Protein AF-K1QC89-F1 (afdb_monomer)

Structure (mmCIF, N/CA/C/O backbone):
data_AF-K1QC89-F1
#
_entry.id   AF-K1QC89-F1
#
loop_
_atom_site.group_PDB
_atom_site.id
_atom_site.type_symbol
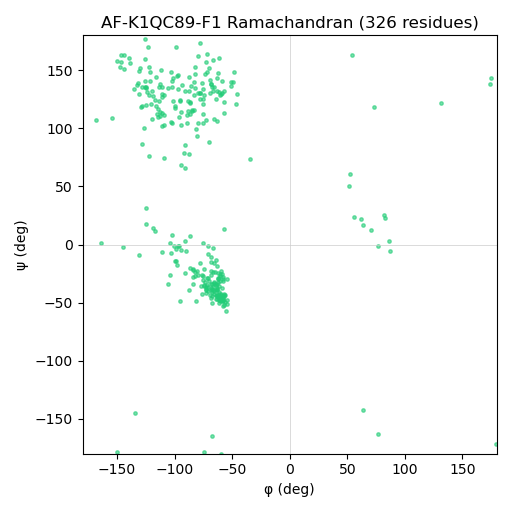_atom_site.label_atom_id
_atom_site.label_alt_id
_atom_site.label_comp_id
_atom_site.label_asym_id
_atom_site.label_entity_id
_atom_site.label_seq_id
_atom_site.pdbx_PDB_ins_code
_atom_site.Cartn_x
_atom_site.Cartn_y
_atom_site.Cartn_z
_atom_site.occupancy
_atom_site.B_iso_or_equiv
_atom_site.auth_seq_id
_atom_site.auth_comp_id
_atom_site.auth_asym_id
_atom_site.auth_atom_id
_atom_site.pdbx_PDB_model_num
ATOM 1 N N . MET A 1 1 ? 11.501 7.952 32.960 1.00 34.53 1 MET A N 1
ATOM 2 C CA . MET A 1 1 ? 10.548 7.377 31.977 1.00 34.53 1 MET A CA 1
ATOM 3 C C . MET A 1 1 ? 11.196 6.444 30.940 1.00 34.53 1 MET A C 1
ATOM 5 O O . MET A 1 1 ? 10.539 5.504 30.520 1.00 34.53 1 MET A O 1
ATOM 9 N N . TYR A 1 2 ? 12.479 6.606 30.585 1.00 24.56 2 TYR A N 1
ATOM 10 C CA . TYR A 1 2 ? 13.181 5.751 29.602 1.00 24.56 2 TYR A CA 1
ATOM 11 C C . TYR A 1 2 ? 13.578 4.343 30.107 1.00 24.56 2 TYR A C 1
ATOM 13 O O . TYR A 1 2 ? 13.666 3.390 29.337 1.00 24.56 2 TYR A O 1
ATOM 21 N N . THR A 1 3 ? 13.795 4.178 31.412 1.00 25.94 3 THR A N 1
ATOM 22 C CA . THR A 1 3 ? 14.314 2.935 32.013 1.00 25.94 3 THR A CA 1
ATOM 23 C C . THR A 1 3 ? 13.251 1.860 32.257 1.00 25.94 3 THR A C 1
ATOM 25 O O . THR A 1 3 ? 13.567 0.675 32.191 1.00 25.94 3 THR A O 1
ATOM 28 N N . LYS A 1 4 ? 11.977 2.233 32.456 1.00 29.09 4 LYS A N 1
ATOM 29 C CA . LYS A 1 4 ? 10.884 1.259 32.654 1.00 29.09 4 LYS A CA 1
ATOM 30 C C . LYS A 1 4 ? 10.451 0.560 31.352 1.00 29.09 4 LYS A C 1
ATOM 32 O O . LYS A 1 4 ? 10.123 -0.622 31.401 1.00 29.09 4 LYS A O 1
ATOM 37 N N . ARG A 1 5 ? 10.553 1.227 30.187 1.00 31.91 5 ARG A N 1
ATOM 38 C CA . ARG A 1 5 ? 10.242 0.634 28.864 1.00 31.91 5 ARG A CA 1
ATOM 39 C C . ARG A 1 5 ? 11.201 -0.502 28.467 1.00 31.91 5 ARG A C 1
ATOM 41 O O . ARG A 1 5 ? 10.758 -1.481 27.879 1.00 31.91 5 ARG A O 1
ATOM 48 N N . LYS A 1 6 ? 12.484 -0.441 28.858 1.00 31.06 6 LYS A N 1
ATOM 49 C CA . LYS A 1 6 ? 13.458 -1.527 28.597 1.00 31.06 6 LYS A CA 1
ATOM 50 C C . LYS A 1 6 ? 13.165 -2.809 29.384 1.00 31.06 6 LYS A C 1
ATOM 52 O O . LYS A 1 6 ? 13.411 -3.898 28.877 1.00 31.06 6 LYS A O 1
ATOM 57 N N . SER A 1 7 ? 12.640 -2.685 30.605 1.00 28.08 7 SER A N 1
ATOM 58 C CA . SER A 1 7 ? 12.362 -3.844 31.465 1.00 28.08 7 SER A CA 1
ATOM 59 C C . SER A 1 7 ? 11.172 -4.663 30.949 1.00 28.08 7 SER A C 1
ATOM 61 O O . SER A 1 7 ? 11.242 -5.887 30.887 1.00 28.08 7 SER A O 1
ATOM 63 N N . PHE A 1 8 ? 10.122 -3.986 30.469 1.00 31.19 8 PHE A N 1
ATOM 64 C CA . PHE A 1 8 ? 8.948 -4.636 29.871 1.00 31.19 8 PHE A CA 1
ATOM 65 C C . PHE A 1 8 ? 9.277 -5.352 28.548 1.00 31.19 8 PHE A C 1
ATOM 67 O O . PHE A 1 8 ? 8.824 -6.472 28.323 1.00 31.19 8 PHE A O 1
ATOM 74 N N . PHE A 1 9 ? 10.137 -4.758 27.713 1.00 30.89 9 PHE A N 1
ATOM 75 C CA . PHE A 1 9 ? 10.581 -5.355 26.446 1.00 30.89 9 PHE A CA 1
ATOM 76 C C . PHE A 1 9 ? 11.411 -6.637 26.648 1.00 30.89 9 PHE A C 1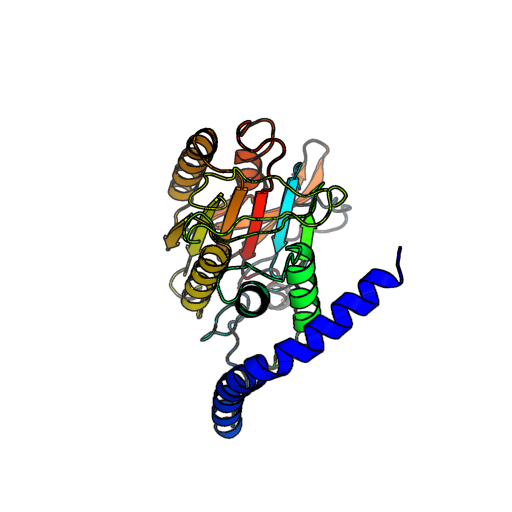
ATOM 78 O O . PHE A 1 9 ? 11.331 -7.571 25.853 1.00 30.89 9 PHE A O 1
ATOM 85 N N . LYS A 1 10 ? 12.182 -6.715 27.744 1.00 29.06 10 LYS A N 1
ATOM 86 C CA . LYS A 1 10 ? 13.020 -7.882 28.068 1.00 29.06 10 LYS A CA 1
ATOM 87 C C . LYS A 1 10 ? 12.198 -9.085 28.550 1.00 29.06 10 LYS A C 1
ATOM 89 O O . LYS A 1 10 ? 12.563 -10.218 28.257 1.00 29.06 10 LYS A O 1
ATOM 94 N N . ILE A 1 11 ? 11.078 -8.835 29.231 1.00 31.48 11 ILE A N 1
ATOM 95 C CA . ILE A 1 11 ? 10.145 -9.875 29.697 1.00 31.48 11 ILE A CA 1
ATOM 96 C C . ILE A 1 11 ? 9.315 -10.431 28.524 1.00 31.48 11 ILE A C 1
ATOM 98 O O . ILE A 1 11 ? 9.087 -11.637 28.460 1.00 31.48 11 ILE A O 1
ATOM 102 N N . LEU A 1 12 ? 8.941 -9.593 27.545 1.00 35.34 12 LEU A N 1
ATOM 103 C CA . LEU A 1 12 ? 8.228 -10.036 26.334 1.00 35.34 12 LEU A CA 1
ATOM 104 C C . LEU A 1 12 ? 9.064 -11.016 25.483 1.00 35.34 12 LEU A C 1
ATOM 106 O O . LEU A 1 12 ? 8.533 -11.990 24.956 1.00 35.34 12 LEU A O 1
ATOM 110 N N . MET A 1 13 ? 10.382 -10.793 25.402 1.00 31.39 13 MET A N 1
ATOM 111 C CA . MET A 1 13 ? 11.320 -11.660 24.672 1.00 31.39 13 MET A CA 1
ATOM 112 C C . MET A 1 13 ? 11.511 -13.044 25.317 1.00 31.39 13 MET A C 1
ATOM 114 O O . MET A 1 13 ? 11.838 -13.996 24.617 1.00 31.39 13 MET A O 1
ATOM 118 N N . GLN A 1 14 ? 11.306 -13.176 26.633 1.00 32.78 14 GLN A N 1
ATOM 119 C CA . GLN A 1 14 ? 11.505 -14.444 27.352 1.00 32.78 14 GLN A CA 1
ATOM 120 C C . GLN A 1 14 ? 10.300 -15.390 27.289 1.00 32.78 14 GLN A C 1
ATOM 122 O O . GLN A 1 14 ? 10.488 -16.590 27.448 1.00 32.78 14 GLN A O 1
ATOM 127 N N . ASN A 1 15 ? 9.091 -14.877 27.033 1.00 32.12 15 ASN A N 1
ATOM 128 C CA . ASN A 1 15 ? 7.875 -15.693 26.911 1.00 32.12 15 ASN A CA 1
ATOM 129 C C . ASN A 1 15 ? 7.495 -16.003 25.451 1.00 32.12 15 ASN A C 1
ATOM 131 O O . ASN A 1 15 ? 6.721 -16.925 25.207 1.00 32.12 15 ASN A O 1
ATOM 135 N N . ALA A 1 16 ? 8.037 -15.261 24.477 1.00 35.91 16 ALA A N 1
ATOM 136 C CA . ALA A 1 16 ? 7.861 -15.540 23.050 1.00 35.91 16 ALA A CA 1
ATOM 137 C C . ALA A 1 16 ? 8.717 -16.723 22.560 1.00 35.91 16 ALA A C 1
ATOM 139 O O . ALA A 1 16 ? 8.315 -17.409 21.626 1.00 35.91 16 ALA A O 1
ATOM 140 N N . SER A 1 17 ? 9.847 -16.996 23.222 1.00 35.03 17 SER A N 1
ATOM 141 C CA . SER A 1 17 ? 10.839 -18.011 22.835 1.00 35.03 17 SER A CA 1
ATOM 142 C C . SER A 1 17 ? 10.289 -19.440 22.730 1.00 35.03 17 SER A C 1
ATOM 144 O O . SER A 1 17 ? 10.787 -20.222 21.928 1.00 35.03 17 SER A O 1
ATOM 146 N N . GLY A 1 18 ? 9.254 -19.783 23.506 1.00 33.38 18 GLY A N 1
ATOM 147 C CA . GLY A 1 18 ? 8.676 -21.133 23.527 1.00 33.38 18 GLY A CA 1
ATOM 148 C C . GLY A 1 18 ? 7.708 -21.448 22.382 1.00 33.38 18 GLY A C 1
ATOM 149 O O . GLY A 1 18 ? 7.526 -22.611 22.063 1.00 33.38 18 GLY A O 1
ATOM 150 N N . VAL A 1 19 ? 7.096 -20.433 21.756 1.00 38.75 19 VAL A N 1
ATOM 151 C CA . VAL A 1 19 ? 6.170 -20.603 20.610 1.00 38.75 19 VAL A CA 1
ATOM 152 C C . VAL A 1 19 ? 6.856 -20.227 19.293 1.00 38.75 19 VAL A C 1
ATOM 154 O O . VAL A 1 19 ? 6.503 -20.742 18.234 1.00 38.75 19 VAL A O 1
ATOM 157 N N . THR A 1 20 ? 7.860 -19.343 19.345 1.00 36.78 20 THR A N 1
ATOM 158 C CA . THR A 1 20 ? 8.708 -19.030 18.190 1.00 36.78 20 THR A CA 1
ATOM 159 C C . THR A 1 20 ? 9.621 -20.188 17.821 1.00 36.78 20 THR A C 1
ATOM 161 O O . THR A 1 20 ? 9.853 -20.348 16.634 1.00 36.78 20 THR A O 1
ATOM 164 N N . GLY A 1 21 ? 10.066 -21.012 18.781 1.00 37.00 21 GLY A N 1
ATOM 165 C CA . GLY A 1 21 ? 10.910 -22.184 18.517 1.00 37.00 21 GLY A CA 1
ATOM 166 C C . GLY A 1 21 ? 10.295 -23.135 17.489 1.00 37.00 21 GLY A C 1
ATOM 167 O O . GLY A 1 21 ? 10.904 -23.388 16.462 1.00 37.00 21 GLY A O 1
ATOM 168 N N . ASP A 1 22 ? 9.036 -23.537 17.674 1.00 37.06 22 ASP A N 1
ATOM 169 C CA . ASP A 1 22 ? 8.390 -24.521 16.791 1.00 37.06 22 ASP A CA 1
ATOM 170 C C . ASP A 1 22 ? 8.065 -23.976 15.379 1.00 37.06 22 ASP A C 1
ATOM 172 O O . ASP A 1 22 ? 8.027 -24.728 14.404 1.00 37.06 22 ASP A O 1
ATOM 176 N N . ILE A 1 23 ? 7.828 -22.662 15.239 1.00 40.75 23 ILE A N 1
ATOM 177 C CA . ILE A 1 23 ? 7.521 -22.008 13.948 1.00 40.75 23 ILE A CA 1
ATOM 178 C C . ILE A 1 23 ? 8.801 -21.587 13.217 1.00 40.75 23 ILE A C 1
ATOM 180 O O . ILE A 1 23 ? 8.871 -21.715 11.991 1.00 40.75 23 ILE A O 1
ATOM 184 N N . GLU A 1 24 ? 9.801 -21.082 13.946 1.00 41.72 24 GLU A N 1
ATOM 185 C CA . GLU A 1 24 ? 11.149 -20.879 13.414 1.00 41.72 24 GLU A CA 1
ATOM 186 C C . GLU A 1 24 ? 11.703 -22.223 12.956 1.00 41.72 24 GLU A C 1
ATOM 188 O O . GLU A 1 24 ? 12.148 -22.298 11.822 1.00 41.72 24 GLU A O 1
ATOM 193 N N . ASP A 1 25 ? 11.542 -23.304 13.720 1.00 41.00 25 ASP A N 1
ATOM 194 C CA . ASP A 1 25 ? 12.015 -24.627 13.320 1.00 41.00 25 ASP A CA 1
ATOM 195 C C . ASP A 1 25 ? 11.272 -25.191 12.100 1.00 41.00 25 ASP A C 1
ATOM 197 O O . ASP A 1 25 ? 11.926 -25.777 11.246 1.00 41.00 25 ASP A O 1
ATOM 201 N N . ASP A 1 26 ? 9.960 -24.983 11.910 1.00 40.94 26 ASP A N 1
ATOM 202 C CA . ASP A 1 26 ? 9.262 -25.495 10.710 1.00 40.94 26 ASP A CA 1
ATOM 203 C C . ASP A 1 26 ? 9.524 -24.649 9.444 1.00 40.94 26 ASP A C 1
ATOM 205 O O . ASP A 1 26 ? 9.658 -25.188 8.339 1.00 40.94 26 ASP A O 1
ATOM 209 N N . ILE A 1 27 ? 9.643 -23.320 9.572 1.00 43.06 27 ILE A N 1
ATOM 210 C CA . ILE A 1 27 ? 10.003 -22.431 8.451 1.00 43.06 27 ILE A CA 1
ATOM 211 C C . ILE A 1 27 ? 11.478 -22.603 8.092 1.00 43.06 27 ILE A C 1
ATOM 213 O O . ILE A 1 27 ? 11.816 -22.668 6.911 1.00 43.06 27 ILE A O 1
ATOM 217 N N . ASP A 1 28 ? 12.348 -22.707 9.089 1.00 46.00 28 ASP A N 1
ATOM 218 C CA . ASP A 1 28 ? 13.788 -22.839 8.921 1.00 46.0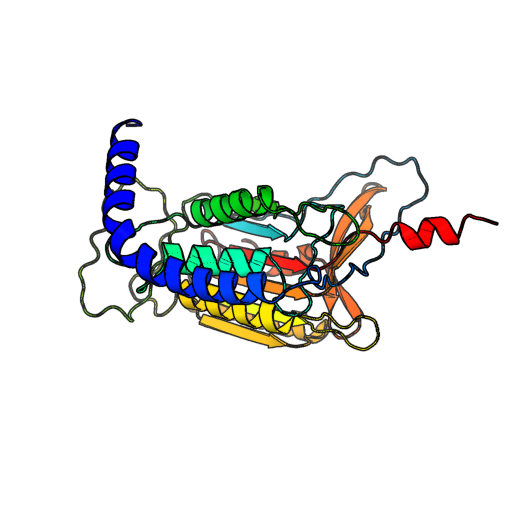0 28 ASP A CA 1
ATOM 219 C C . ASP A 1 28 ? 14.188 -24.280 8.565 1.00 46.00 28 ASP A C 1
ATOM 221 O O . ASP A 1 28 ? 15.140 -24.460 7.817 1.00 46.00 28 ASP A O 1
ATOM 225 N N . ALA A 1 29 ? 13.412 -25.307 8.942 1.00 42.44 29 ALA A N 1
ATOM 226 C CA . ALA A 1 29 ? 13.551 -26.667 8.406 1.00 42.44 29 ALA A CA 1
ATOM 227 C C . ALA A 1 29 ? 13.039 -26.780 6.965 1.00 42.44 29 ALA A C 1
ATOM 229 O O . ALA A 1 29 ? 13.674 -27.455 6.153 1.00 42.44 29 ALA A O 1
ATOM 230 N N . LYS A 1 30 ? 11.941 -26.101 6.595 1.00 47.34 30 LYS A N 1
ATOM 231 C CA . LYS A 1 30 ? 11.536 -25.975 5.180 1.00 47.34 30 LYS A CA 1
ATOM 232 C C . LYS A 1 30 ? 12.586 -25.221 4.370 1.00 47.34 30 LYS A C 1
ATOM 234 O O . LYS A 1 30 ? 12.884 -25.625 3.251 1.00 47.34 30 LYS A O 1
ATOM 239 N N . ARG A 1 31 ? 13.186 -24.175 4.945 1.00 47.22 31 ARG A N 1
ATOM 240 C CA . ARG A 1 31 ? 14.269 -23.396 4.337 1.00 47.22 31 ARG A CA 1
ATOM 241 C C . ARG A 1 31 ? 15.558 -24.214 4.227 1.00 47.22 31 ARG A C 1
ATOM 243 O O . ARG A 1 31 ? 16.117 -24.251 3.142 1.00 47.22 31 ARG A O 1
ATOM 250 N N . ARG A 1 32 ? 15.983 -24.940 5.267 1.00 41.38 32 ARG A N 1
ATOM 251 C CA . ARG A 1 32 ? 17.168 -25.823 5.258 1.00 41.38 32 ARG A CA 1
ATOM 252 C C . ARG A 1 32 ? 17.022 -26.981 4.278 1.00 41.38 32 ARG A C 1
ATOM 254 O O . ARG A 1 32 ? 17.918 -27.172 3.468 1.00 41.38 32 ARG A O 1
ATOM 261 N N . ARG A 1 33 ? 15.864 -27.651 4.232 1.00 40.97 33 ARG A N 1
ATOM 262 C CA . ARG A 1 33 ? 15.586 -28.674 3.204 1.00 40.97 33 ARG A CA 1
ATOM 263 C C . ARG A 1 33 ? 15.580 -28.097 1.780 1.00 40.97 33 ARG A C 1
ATOM 265 O O . ARG A 1 33 ? 15.919 -28.815 0.847 1.00 40.97 33 ARG A O 1
ATOM 272 N N . LEU A 1 34 ? 15.231 -26.816 1.600 1.00 40.47 34 LEU A N 1
ATOM 273 C CA . LEU A 1 34 ? 15.351 -26.120 0.310 1.00 40.47 34 LEU A CA 1
ATOM 274 C C . LEU A 1 34 ? 16.800 -25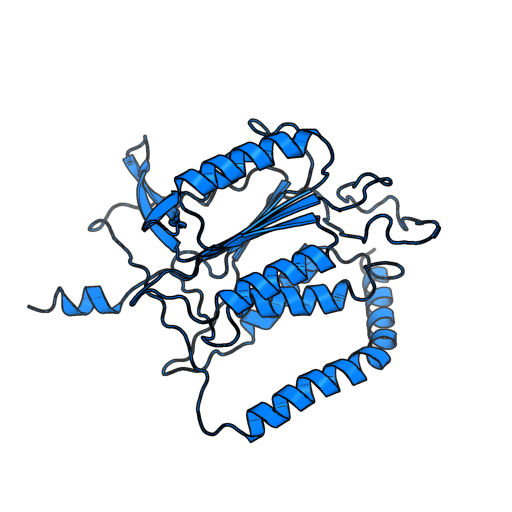.715 -0.021 1.00 40.47 34 LEU A C 1
ATOM 276 O O . LEU A 1 34 ? 17.216 -25.880 -1.166 1.00 40.47 34 LEU A O 1
ATOM 280 N N . TYR A 1 35 ? 17.565 -25.203 0.950 1.00 38.38 35 TYR A N 1
ATOM 281 C CA . TYR A 1 35 ? 18.965 -24.789 0.778 1.00 38.38 35 TYR A CA 1
ATOM 282 C C . TYR A 1 35 ? 19.889 -25.985 0.522 1.00 38.38 35 TYR A C 1
ATOM 284 O O . TYR A 1 35 ? 20.727 -25.921 -0.370 1.00 38.38 35 TYR A O 1
ATOM 292 N N . GLU A 1 36 ? 19.690 -27.101 1.226 1.00 38.22 36 GLU A N 1
ATOM 293 C CA . GLU A 1 36 ? 20.449 -28.345 1.023 1.00 38.22 36 GLU A CA 1
ATOM 294 C C . GLU A 1 36 ? 20.134 -29.016 -0.328 1.00 38.22 36 GLU A C 1
ATOM 296 O O . GLU A 1 36 ? 20.911 -29.841 -0.800 1.00 38.22 36 GLU A O 1
ATOM 301 N N . SER A 1 37 ? 19.039 -28.622 -0.997 1.00 37.16 37 SER A N 1
ATOM 302 C CA . SER A 1 37 ? 18.687 -29.087 -2.349 1.00 37.16 37 SER A CA 1
ATOM 303 C C . SER A 1 37 ? 19.243 -28.223 -3.493 1.00 37.16 37 SER A C 1
ATOM 305 O O . SER A 1 37 ? 19.086 -28.589 -4.657 1.00 37.16 37 SER A O 1
ATOM 307 N N . ARG A 1 38 ? 19.883 -27.077 -3.206 1.00 40.25 38 ARG A N 1
ATOM 308 C CA . ARG A 1 38 ? 20.283 -26.098 -4.230 1.00 40.25 38 ARG A CA 1
ATOM 309 C C . ARG A 1 38 ? 21.791 -26.040 -4.451 1.00 40.25 38 ARG A C 1
ATOM 311 O O . ARG A 1 38 ? 22.520 -25.335 -3.763 1.00 40.25 38 ARG A O 1
ATOM 318 N N . GLY A 1 39 ? 22.213 -26.660 -5.547 1.00 35.72 39 GLY A N 1
ATOM 319 C CA . GLY A 1 39 ? 23.236 -26.091 -6.419 1.00 35.72 39 GLY A CA 1
ATOM 320 C C . GLY A 1 39 ? 22.575 -25.267 -7.529 1.00 35.72 39 GLY A C 1
ATOM 321 O O . GLY A 1 39 ? 22.411 -25.786 -8.621 1.00 35.72 39 GLY A O 1
ATOM 322 N N . SER A 1 40 ? 22.146 -24.030 -7.244 1.00 38.97 40 SER A N 1
ATOM 323 C CA . SER A 1 40 ? 21.929 -22.923 -8.211 1.00 38.97 40 SER A CA 1
ATOM 324 C C . SER A 1 40 ? 21.293 -21.720 -7.489 1.00 38.97 40 SER A C 1
ATOM 326 O O . SER A 1 40 ? 20.392 -21.926 -6.674 1.00 38.97 40 SER A O 1
ATOM 328 N N . GLY A 1 41 ? 21.748 -20.494 -7.780 1.00 50.75 41 GLY A N 1
ATOM 329 C CA . GLY A 1 41 ? 21.343 -19.233 -7.127 1.00 50.75 41 GLY A CA 1
ATOM 330 C C . GLY A 1 41 ? 19.852 -18.858 -7.215 1.00 50.75 41 GLY A C 1
ATOM 331 O O . GLY A 1 41 ? 19.035 -19.594 -7.769 1.00 50.75 41 GLY A O 1
ATOM 332 N N . ASP A 1 42 ? 19.483 -17.716 -6.626 1.00 54.38 42 ASP A N 1
ATOM 333 C CA . ASP A 1 42 ? 18.104 -17.216 -6.641 1.00 54.38 42 ASP A CA 1
ATOM 334 C C . ASP A 1 42 ? 17.681 -16.767 -8.050 1.00 54.38 42 ASP A C 1
ATOM 336 O O . ASP A 1 42 ? 18.382 -16.014 -8.721 1.00 54.38 42 ASP A O 1
ATOM 340 N N . ASP A 1 43 ? 16.513 -17.235 -8.503 1.00 62.03 43 ASP A N 1
ATOM 341 C CA . ASP A 1 43 ? 15.945 -16.877 -9.806 1.00 62.03 43 ASP A CA 1
ATOM 342 C C . ASP A 1 43 ? 15.251 -15.508 -9.704 1.00 62.03 43 ASP A C 1
ATOM 344 O O . ASP A 1 43 ? 14.105 -15.375 -9.248 1.00 62.03 43 ASP A O 1
ATOM 348 N N . ILE A 1 44 ? 16.022 -14.474 -10.032 1.00 63.50 44 ILE A N 1
ATOM 349 C CA . ILE A 1 44 ? 15.651 -13.062 -9.940 1.00 63.50 44 ILE A CA 1
ATOM 350 C C . ILE A 1 44 ? 14.911 -12.614 -11.209 1.00 63.50 44 ILE A C 1
ATOM 352 O O . ILE A 1 44 ? 15.338 -12.917 -12.323 1.00 63.50 44 ILE A O 1
ATOM 356 N N . ASP A 1 45 ? 13.827 -11.854 -11.034 1.00 56.34 45 ASP A N 1
ATOM 357 C CA . ASP A 1 45 ? 13.110 -11.161 -12.112 1.00 56.34 45 ASP A CA 1
ATOM 358 C C . ASP A 1 45 ? 13.817 -9.820 -12.407 1.00 56.34 45 ASP A C 1
ATOM 360 O O . ASP A 1 45 ? 13.903 -8.981 -11.499 1.00 56.34 45 ASP A O 1
ATOM 364 N N . PRO A 1 46 ? 14.399 -9.611 -13.606 1.00 55.97 46 PRO A N 1
ATOM 365 C CA . PRO A 1 46 ? 15.136 -8.389 -13.906 1.00 55.97 46 PRO A CA 1
ATOM 366 C C . PRO A 1 46 ? 14.191 -7.173 -14.003 1.00 55.97 46 PRO A C 1
ATOM 368 O O . PRO A 1 46 ? 13.102 -7.281 -14.565 1.00 55.97 46 PRO A O 1
ATOM 371 N N . PRO A 1 47 ? 14.595 -5.990 -13.505 1.00 55.94 47 PRO A N 1
ATOM 372 C CA . PRO A 1 47 ? 13.786 -4.778 -13.630 1.00 55.94 47 PRO A CA 1
ATOM 373 C C . PRO A 1 47 ? 13.697 -4.324 -15.098 1.00 55.94 47 PRO A C 1
ATOM 375 O O . PRO A 1 47 ? 14.719 -4.273 -15.780 1.00 55.94 47 PRO A O 1
ATOM 378 N N . ARG A 1 48 ? 12.496 -3.952 -15.574 1.00 55.06 48 ARG A N 1
ATOM 379 C CA . ARG A 1 48 ? 12.249 -3.577 -16.988 1.00 55.06 48 ARG A CA 1
ATOM 380 C C . ARG A 1 48 ? 11.930 -2.094 -17.249 1.00 55.06 48 ARG A C 1
ATOM 382 O O . ARG A 1 48 ? 11.870 -1.680 -18.399 1.00 55.06 48 ARG A O 1
ATOM 389 N N . GLY A 1 49 ? 11.769 -1.260 -16.219 1.00 48.25 49 GLY A N 1
ATOM 390 C CA . GLY A 1 49 ? 11.374 0.148 -16.404 1.00 48.25 49 GLY A CA 1
ATOM 391 C C 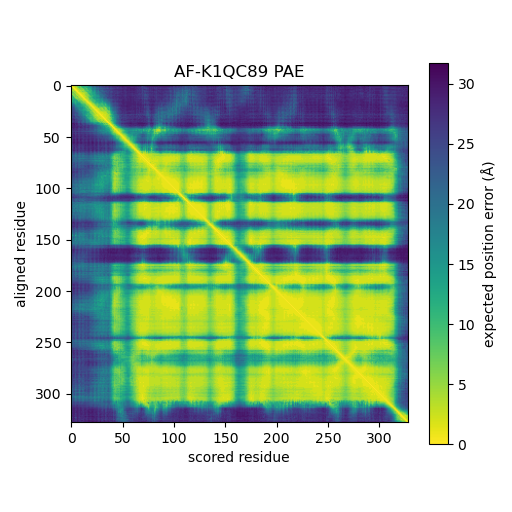. GLY A 1 49 ? 12.449 1.080 -16.989 1.00 48.25 49 GLY A C 1
ATOM 392 O O . GLY A 1 49 ? 13.644 0.953 -16.712 1.00 48.25 49 GLY A O 1
ATOM 393 N N . GLN A 1 50 ? 12.002 2.088 -17.745 1.00 41.72 50 GLN A N 1
ATOM 394 C CA . GLN A 1 50 ? 12.836 3.042 -18.492 1.00 41.72 50 GLN A CA 1
ATOM 395 C C . GLN A 1 50 ? 13.035 4.380 -17.744 1.00 41.72 50 GLN A C 1
ATOM 397 O O . GLN A 1 50 ? 12.120 4.873 -17.083 1.00 41.72 50 GLN A O 1
ATOM 402 N N . ARG A 1 51 ? 14.218 5.013 -17.871 1.00 44.62 51 ARG A N 1
ATOM 403 C CA . ARG A 1 51 ? 14.489 6.380 -17.373 1.00 44.62 51 ARG A CA 1
ATOM 404 C C . ARG A 1 51 ? 14.718 7.335 -18.543 1.00 44.62 51 ARG A C 1
ATOM 406 O O . ARG A 1 51 ? 15.721 7.222 -19.238 1.00 44.62 51 ARG A O 1
ATOM 413 N N . ILE A 1 52 ? 13.819 8.301 -18.730 1.00 48.66 52 ILE A N 1
ATOM 414 C CA . ILE A 1 52 ? 13.989 9.376 -19.717 1.00 48.66 52 ILE A CA 1
ATOM 415 C C . ILE A 1 52 ? 14.600 10.580 -18.996 1.00 48.66 52 ILE A C 1
ATOM 417 O O . ILE A 1 52 ? 13.917 11.283 -18.248 1.00 48.66 52 ILE A O 1
ATOM 421 N N . TYR A 1 53 ? 15.902 10.807 -19.180 1.00 46.53 53 TYR A N 1
ATOM 422 C CA . TYR A 1 53 ? 16.545 12.031 -18.708 1.00 46.53 53 TYR A CA 1
ATOM 423 C C . TYR A 1 53 ? 16.316 13.157 -19.718 1.00 46.53 53 TYR A C 1
ATOM 425 O O . TYR A 1 53 ? 16.552 12.951 -20.910 1.00 46.53 53 TYR A O 1
ATOM 433 N N . PRO A 1 54 ? 15.941 14.370 -19.282 1.00 45.59 54 PRO A N 1
ATOM 434 C CA . PRO A 1 54 ? 16.193 15.537 -20.109 1.00 45.59 54 PRO A CA 1
ATOM 435 C C . PRO A 1 54 ? 17.718 15.712 -20.275 1.00 45.59 54 PRO A C 1
ATOM 437 O O . PRO A 1 54 ? 18.463 15.461 -19.321 1.00 45.59 54 PRO A O 1
ATOM 440 N N . PRO A 1 55 ? 18.207 16.150 -21.448 1.00 50.59 55 PRO A N 1
ATOM 441 C CA . PRO A 1 55 ? 19.615 16.491 -21.613 1.00 50.59 55 PRO A CA 1
ATOM 442 C C . PRO A 1 55 ? 20.000 17.598 -20.613 1.00 50.59 55 PRO A C 1
ATOM 444 O O . PRO A 1 55 ? 19.282 18.587 -20.461 1.00 50.59 55 PRO A O 1
ATOM 447 N N . ALA A 1 56 ? 21.096 17.399 -19.877 1.00 57.91 56 ALA A N 1
ATOM 448 C CA . ALA A 1 56 ? 21.589 18.303 -18.827 1.00 57.91 56 ALA A CA 1
ATOM 449 C C . ALA A 1 56 ? 21.956 19.712 -19.370 1.00 57.91 56 ALA A C 1
ATOM 451 O O . ALA A 1 56 ? 22.216 19.823 -20.570 1.00 57.91 56 ALA A O 1
ATOM 452 N N . PRO A 1 57 ? 22.045 20.783 -18.535 1.00 57.19 57 PRO A N 1
ATOM 453 C CA . PRO A 1 57 ? 22.134 20.805 -17.072 1.00 57.19 57 PRO A CA 1
ATOM 454 C C . PRO A 1 57 ? 21.083 21.743 -16.441 1.00 57.19 57 PRO A C 1
ATOM 456 O O . PRO A 1 57 ? 21.353 22.911 -16.175 1.00 57.19 57 PRO A O 1
ATOM 459 N N . ALA A 1 58 ? 19.871 21.252 -16.184 1.00 54.06 58 ALA A N 1
ATOM 460 C CA . ALA A 1 58 ? 18.923 21.965 -15.327 1.00 54.06 58 ALA A CA 1
ATOM 461 C C . ALA A 1 58 ? 18.906 21.303 -13.939 1.00 54.06 58 ALA A C 1
ATOM 463 O O . ALA A 1 58 ? 18.864 20.070 -13.877 1.00 54.06 58 ALA A O 1
ATOM 464 N N . PRO A 1 59 ? 18.925 22.070 -12.832 1.00 56.91 59 PRO A N 1
ATOM 465 C CA . PRO A 1 59 ? 18.667 21.511 -11.513 1.00 56.91 59 PRO A CA 1
ATOM 466 C C . PRO A 1 59 ? 17.289 20.840 -11.530 1.00 56.91 59 PRO A C 1
ATOM 468 O O . PRO A 1 59 ? 16.286 21.471 -11.871 1.00 56.91 59 PRO A O 1
ATOM 471 N N . VAL A 1 60 ? 17.245 19.549 -11.211 1.00 54.41 60 VAL A N 1
ATOM 472 C CA . VAL A 1 60 ? 15.987 18.820 -11.040 1.00 54.41 60 VAL A CA 1
ATOM 473 C C . VAL A 1 60 ? 15.524 19.051 -9.608 1.00 54.41 60 VAL A C 1
ATOM 475 O O . VAL A 1 60 ? 16.200 18.665 -8.657 1.00 54.41 60 VAL A O 1
ATOM 478 N N . GLU A 1 61 ? 14.384 19.713 -9.460 1.00 55.88 61 GLU A N 1
ATOM 479 C CA . GLU A 1 61 ? 13.707 19.910 -8.189 1.00 55.88 61 GLU A CA 1
ATOM 480 C C . GLU A 1 61 ? 12.804 18.696 -7.929 1.00 55.88 61 GLU A C 1
ATOM 482 O O . GLU A 1 61 ? 11.837 18.425 -8.640 1.00 55.88 61 GLU A O 1
ATOM 487 N N . PHE A 1 62 ? 13.143 17.892 -6.927 1.00 54.06 62 PHE A N 1
ATOM 488 C CA . PHE A 1 62 ? 12.410 16.662 -6.644 1.00 54.06 62 PHE A CA 1
ATOM 489 C C . PHE A 1 62 ? 11.047 16.989 -6.020 1.00 54.06 62 PHE A C 1
ATOM 491 O O . PHE A 1 62 ? 10.969 17.359 -4.848 1.00 54.06 62 PHE A O 1
ATOM 498 N N . THR A 1 63 ? 9.947 16.816 -6.764 1.00 50.56 63 THR A N 1
ATOM 499 C CA . THR 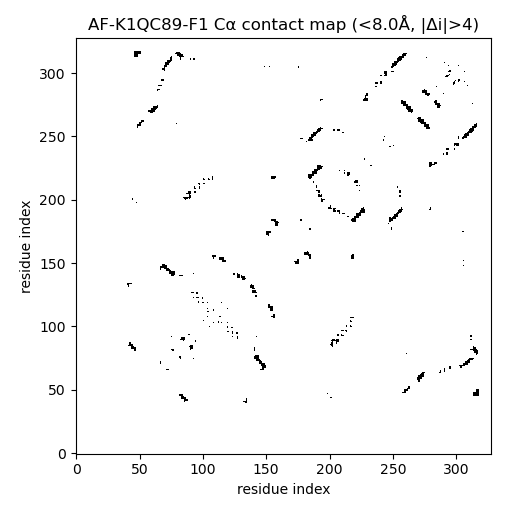A 1 63 ? 8.621 16.791 -6.128 1.00 50.56 63 THR A CA 1
ATOM 500 C C . THR A 1 63 ? 8.386 15.403 -5.566 1.00 50.56 63 THR A C 1
ATOM 502 O O . THR A 1 63 ? 8.002 14.472 -6.271 1.00 50.56 63 THR A O 1
ATOM 505 N N . LEU A 1 64 ? 8.616 15.284 -4.262 1.00 56.34 64 LEU A N 1
ATOM 506 C CA . LEU A 1 64 ? 8.226 14.120 -3.483 1.00 56.34 64 LEU A CA 1
ATOM 507 C C . LEU A 1 64 ? 6.745 13.811 -3.729 1.00 56.34 64 LEU A C 1
ATOM 509 O O . LEU A 1 64 ? 5.908 14.718 -3.771 1.00 56.34 64 LEU A O 1
ATOM 513 N N . VAL A 1 65 ? 6.419 12.522 -3.845 1.00 64.25 65 VAL A N 1
ATOM 514 C CA . VAL A 1 65 ? 5.033 12.051 -3.797 1.00 64.25 65 VAL A CA 1
ATOM 515 C C . VAL A 1 65 ? 4.345 12.731 -2.602 1.00 64.25 65 VAL A C 1
ATOM 517 O O . VAL A 1 65 ? 4.843 12.617 -1.476 1.00 64.25 65 VAL A O 1
ATOM 520 N N . PRO A 1 66 ? 3.259 13.502 -2.816 1.00 69.50 66 PRO A N 1
ATOM 521 C CA . PRO A 1 66 ? 2.739 14.383 -1.784 1.00 69.50 66 PRO A CA 1
ATOM 522 C C . PRO A 1 66 ? 2.211 13.559 -0.614 1.00 69.50 66 PRO A C 1
ATOM 524 O O . PRO A 1 66 ? 1.158 12.933 -0.691 1.00 69.50 66 PRO A O 1
ATOM 527 N N . CYS A 1 67 ? 2.931 13.588 0.504 1.00 79.50 67 CYS A N 1
ATOM 528 C CA . CYS A 1 67 ? 2.439 13.010 1.742 1.00 79.50 67 CYS A CA 1
ATOM 529 C C . CYS A 1 67 ? 1.466 14.009 2.382 1.00 79.50 67 CYS A C 1
ATOM 531 O O . CYS A 1 67 ? 1.891 15.035 2.926 1.00 79.50 67 CYS A O 1
ATOM 533 N N . HIS A 1 68 ? 0.158 13.749 2.295 1.00 88.50 68 HIS A N 1
ATOM 534 C CA . HIS A 1 68 ? -0.861 14.557 2.980 1.00 88.50 68 HIS A CA 1
ATOM 535 C C . HIS A 1 68 ? -0.932 14.207 4.477 1.00 88.50 68 HIS A C 1
ATOM 537 O O . HIS A 1 68 ? -0.258 13.293 4.949 1.00 88.50 68 HIS A O 1
ATOM 543 N N . ASN A 1 69 ? -1.723 14.954 5.248 1.00 90.50 69 ASN A N 1
ATOM 544 C CA . ASN A 1 69 ? -1.876 14.729 6.690 1.00 90.50 69 ASN A CA 1
ATOM 545 C C . ASN A 1 69 ? -2.386 13.318 7.004 1.00 90.50 69 ASN A C 1
ATOM 547 O O . ASN A 1 69 ? -3.280 12.806 6.327 1.00 90.50 69 ASN A O 1
ATOM 551 N N . ASP A 1 70 ? -1.851 12.716 8.070 1.00 92.88 70 ASP A N 1
ATOM 552 C CA . ASP A 1 70 ? -2.181 11.357 8.513 1.00 92.88 70 ASP A CA 1
ATOM 553 C C . ASP A 1 70 ? -1.98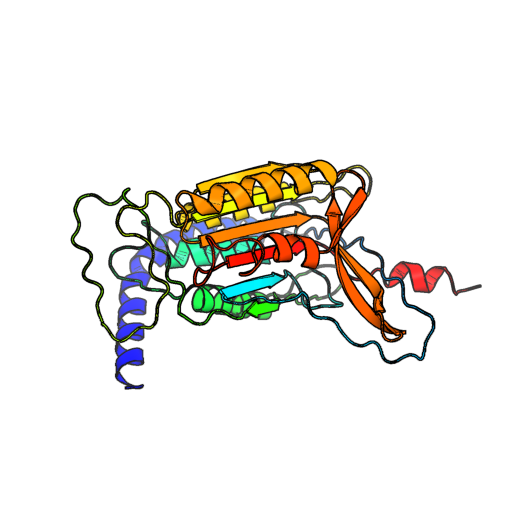2 10.283 7.431 1.00 92.88 70 ASP A C 1
ATOM 555 O O . ASP A 1 70 ? -2.624 9.233 7.479 1.00 92.88 70 ASP A O 1
ATOM 559 N N . MET A 1 71 ? -1.125 10.544 6.440 1.00 92.88 71 MET A N 1
ATOM 560 C CA . MET A 1 71 ? -0.711 9.544 5.461 1.00 92.88 71 MET A CA 1
ATOM 561 C C . MET A 1 71 ? 0.622 8.915 5.847 1.00 92.88 71 MET A C 1
ATOM 563 O O . MET A 1 71 ? 1.503 9.586 6.383 1.00 92.88 71 MET A O 1
ATOM 567 N N . LEU A 1 72 ? 0.764 7.636 5.530 1.00 92.50 72 LEU A N 1
ATOM 568 C CA . LEU A 1 72 ? 2.020 6.904 5.479 1.00 92.50 72 LEU A CA 1
ATOM 569 C C . LEU A 1 72 ? 2.138 6.295 4.092 1.00 92.50 72 LEU A C 1
ATOM 571 O O . LEU A 1 72 ? 1.170 5.737 3.587 1.00 92.50 72 LEU A O 1
ATOM 575 N N . ILE A 1 73 ? 3.314 6.402 3.496 1.00 88.62 73 ILE A N 1
ATOM 576 C CA . ILE A 1 73 ? 3.645 5.868 2.185 1.00 88.62 73 ILE A CA 1
ATOM 577 C C . ILE A 1 73 ? 4.863 4.966 2.343 1.00 88.62 73 ILE A C 1
ATOM 579 O O . ILE A 1 73 ? 5.846 5.370 2.963 1.00 88.62 73 ILE A O 1
ATOM 583 N N . MET A 1 74 ? 4.795 3.763 1.784 1.00 87.75 74 MET A N 1
ATOM 584 C CA . MET A 1 74 ? 5.902 2.817 1.718 1.00 87.75 74 MET A CA 1
ATOM 585 C C . MET A 1 74 ? 6.137 2.405 0.265 1.00 87.75 74 MET A C 1
ATOM 587 O O . MET A 1 74 ? 5.237 1.861 -0.375 1.00 87.75 74 MET A O 1
ATOM 591 N N . PHE A 1 75 ? 7.341 2.666 -0.238 1.00 85.12 75 PHE A N 1
ATOM 592 C CA . PHE A 1 75 ? 7.826 2.192 -1.533 1.00 85.12 75 PHE A CA 1
ATOM 593 C C . PHE A 1 75 ? 8.790 1.023 -1.341 1.00 85.12 75 PHE A C 1
ATOM 595 O O . PHE A 1 75 ? 9.533 0.989 -0.358 1.00 85.12 75 PHE A O 1
ATOM 602 N N . ALA A 1 76 ? 8.816 0.094 -2.296 1.00 79.31 76 ALA A N 1
ATOM 603 C CA . ALA A 1 76 ? 9.716 -1.061 -2.263 1.00 79.31 76 ALA A CA 1
ATOM 604 C C . ALA A 1 76 ? 11.209 -0.706 -2.391 1.00 79.31 76 ALA A C 1
ATOM 606 O O . ALA A 1 76 ? 12.051 -1.458 -1.903 1.00 79.31 76 ALA A O 1
ATOM 607 N N . SER A 1 77 ? 11.530 0.448 -2.974 1.00 76.88 77 SER A N 1
ATOM 608 C CA . SER A 1 77 ? 12.885 0.991 -3.081 1.00 76.88 77 SER A CA 1
ATOM 609 C C . SER A 1 77 ? 12.877 2.521 -2.942 1.00 76.88 77 SER A C 1
ATOM 611 O O . SER A 1 77 ? 11.821 3.152 -3.065 1.00 76.88 77 SER A O 1
ATOM 613 N N . PRO A 1 78 ? 14.031 3.156 -2.664 1.00 72.69 78 PRO A N 1
ATOM 614 C CA . PRO A 1 78 ? 14.163 4.603 -2.759 1.00 72.69 78 PRO A CA 1
ATOM 615 C C . PRO A 1 78 ? 14.040 5.078 -4.209 1.00 72.69 78 PRO A C 1
ATOM 617 O O . PRO A 1 78 ? 14.311 4.332 -5.150 1.00 72.69 78 PRO A O 1
ATOM 620 N N . GLN A 1 79 ? 13.715 6.359 -4.375 1.00 68.88 79 GLN A N 1
ATOM 621 C CA . GLN A 1 79 ? 13.717 7.030 -5.674 1.00 68.88 79 GLN A CA 1
ATOM 622 C C . GLN A 1 79 ? 15.045 6.802 -6.416 1.00 68.88 79 GLN A C 1
ATOM 624 O O . GLN A 1 79 ? 16.129 6.856 -5.820 1.00 68.88 79 GLN A O 1
ATOM 629 N N . GLY A 1 80 ? 14.958 6.507 -7.713 1.00 67.12 80 GLY A N 1
ATOM 630 C CA . GLY A 1 80 ? 16.116 6.183 -8.550 1.00 67.12 80 GLY A CA 1
ATOM 631 C C . GLY A 1 80 ? 16.790 4.830 -8.274 1.00 67.12 80 GLY A C 1
ATOM 632 O O . GLY A 1 80 ? 17.897 4.625 -8.764 1.00 67.12 80 GLY A O 1
ATOM 633 N N . HIS A 1 81 ? 16.171 3.927 -7.504 1.00 71.12 81 HIS A N 1
ATOM 634 C CA . HIS A 1 81 ? 16.671 2.569 -7.250 1.00 71.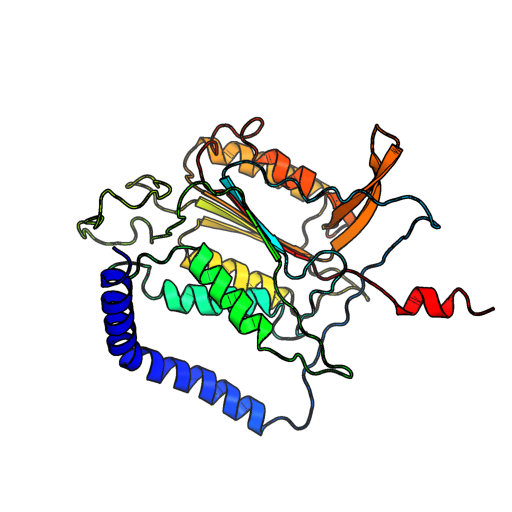12 81 HIS A CA 1
ATOM 635 C C . HIS A 1 81 ? 15.622 1.500 -7.581 1.00 71.12 81 HIS A C 1
ATOM 637 O O . HIS A 1 81 ? 14.416 1.750 -7.571 1.00 71.12 81 HIS A O 1
ATOM 643 N N . TYR A 1 82 ? 16.089 0.271 -7.792 1.00 69.75 82 TYR A N 1
ATOM 644 C CA . TYR A 1 82 ? 15.253 -0.881 -8.120 1.00 69.75 82 TYR A CA 1
ATOM 645 C C . TYR A 1 82 ? 14.626 -1.550 -6.911 1.00 69.75 82 TYR A C 1
ATOM 647 O O . TYR A 1 82 ? 15.306 -1.824 -5.922 1.00 69.75 82 TYR A O 1
ATOM 655 N N . ALA A 1 83 ? 13.367 -1.946 -7.067 1.00 71.81 83 ALA A N 1
ATOM 656 C CA . ALA A 1 83 ? 12.832 -3.092 -6.358 1.00 71.81 83 ALA A CA 1
ATOM 657 C C . ALA A 1 83 ? 13.110 -4.345 -7.200 1.00 71.81 83 ALA A C 1
ATOM 659 O O . ALA A 1 83 ? 12.752 -4.400 -8.375 1.00 71.81 83 ALA A O 1
ATOM 660 N N . ILE A 1 84 ? 13.800 -5.321 -6.612 1.00 71.88 84 ILE A N 1
ATOM 661 C CA . ILE A 1 84 ? 14.046 -6.635 -7.216 1.00 71.88 84 ILE A CA 1
ATOM 662 C C . ILE A 1 84 ? 13.070 -7.626 -6.596 1.00 71.88 84 ILE A C 1
ATOM 664 O O . ILE A 1 84 ? 12.782 -7.590 -5.393 1.00 71.88 84 ILE A O 1
ATOM 668 N N . ARG A 1 85 ? 12.597 -8.542 -7.434 1.00 77.06 85 ARG A N 1
ATOM 669 C CA . ARG A 1 85 ? 11.649 -9.584 -7.076 1.00 77.06 85 ARG A CA 1
ATOM 670 C C . ARG A 1 85 ? 12.227 -10.970 -7.339 1.00 77.06 85 ARG A C 1
ATOM 672 O O . ARG A 1 85 ? 12.988 -11.188 -8.277 1.00 77.06 85 ARG A O 1
ATOM 679 N N . ASN A 1 86 ? 11.803 -11.928 -6.520 1.00 82.06 86 ASN A N 1
ATOM 680 C CA . ASN A 1 86 ? 11.975 -13.344 -6.804 1.00 82.06 86 ASN A CA 1
ATOM 681 C C . ASN A 1 86 ? 10.853 -13.845 -7.731 1.00 82.06 86 ASN A C 1
ATOM 683 O O . ASN A 1 86 ? 9.675 -13.688 -7.401 1.00 82.06 86 ASN A O 1
ATOM 687 N N . LYS A 1 87 ? 11.196 -14.518 -8.833 1.00 81.25 87 LYS A N 1
ATOM 688 C CA . LYS A 1 87 ? 10.220 -15.000 -9.833 1.00 81.25 87 LYS A CA 1
ATOM 689 C C . LYS A 1 87 ? 9.181 -15.979 -9.286 1.00 81.25 87 LYS A C 1
ATOM 691 O O . LYS A 1 87 ? 8.072 -16.087 -9.801 1.00 81.25 87 LYS A O 1
ATOM 696 N N . THR A 1 88 ? 9.515 -16.696 -8.215 1.00 80.31 88 THR A N 1
ATOM 697 C CA . THR A 1 88 ? 8.604 -17.649 -7.564 1.00 80.31 88 THR A CA 1
ATOM 698 C C . THR A 1 88 ? 7.863 -17.004 -6.392 1.00 80.31 88 THR A C 1
ATOM 700 O O . THR A 1 88 ? 6.640 -17.110 -6.258 1.00 80.31 88 THR A O 1
ATOM 703 N N . TYR A 1 89 ? 8.602 -16.322 -5.519 1.00 81.50 89 TYR A N 1
ATOM 704 C CA . TYR A 1 89 ? 8.103 -15.876 -4.217 1.00 81.50 89 TYR A CA 1
ATOM 705 C C . TYR A 1 89 ? 7.686 -14.406 -4.172 1.00 81.50 89 TYR A C 1
ATOM 707 O O . TYR A 1 89 ? 7.168 -13.970 -3.150 1.00 81.50 89 TYR A O 1
ATOM 715 N N . GLY A 1 90 ? 7.830 -13.653 -5.259 1.00 83.94 90 GLY A N 1
ATOM 716 C CA . GLY A 1 90 ? 7.420 -12.255 -5.305 1.00 83.94 90 GLY A CA 1
ATOM 717 C C . GLY A 1 90 ? 8.389 -11.313 -4.582 1.00 83.94 90 GLY A C 1
ATOM 718 O O . GLY A 1 90 ? 9.553 -11.636 -4.332 1.00 83.94 90 GLY A O 1
ATOM 719 N N . SER A 1 91 ? 7.905 -10.115 -4.281 1.00 85.50 91 SER A N 1
ATOM 720 C CA . SER A 1 91 ? 8.630 -9.021 -3.639 1.00 85.50 91 SER A CA 1
ATOM 721 C C . SER A 1 91 ? 9.128 -9.412 -2.248 1.00 85.50 91 SER A C 1
ATOM 723 O O . SER A 1 91 ? 8.361 -9.864 -1.392 1.00 85.50 91 SER A O 1
ATOM 725 N N . TYR A 1 92 ? 10.419 -9.196 -1.993 1.00 84.56 92 TYR A N 1
ATOM 726 C CA . TYR A 1 92 ? 11.019 -9.432 -0.677 1.00 84.56 92 TYR A CA 1
ATOM 727 C C . TYR A 1 92 ? 10.419 -8.517 0.400 1.00 84.56 92 TYR A C 1
ATOM 729 O O . TYR A 1 92 ? 10.215 -8.955 1.533 1.00 84.56 92 TYR A O 1
ATOM 737 N N . MET A 1 93 ? 10.053 -7.280 0.041 1.00 88.25 93 MET A N 1
ATOM 738 C CA . MET A 1 93 ? 9.373 -6.353 0.950 1.00 88.25 93 MET A CA 1
ATOM 739 C C . MET A 1 93 ? 8.031 -6.923 1.416 1.00 88.25 93 MET A C 1
ATOM 741 O O . MET A 1 93 ? 7.764 -6.955 2.615 1.00 88.25 93 MET A O 1
ATOM 745 N N . LEU A 1 94 ? 7.201 -7.412 0.488 1.00 89.75 94 LEU A N 1
ATOM 746 C CA . LEU A 1 94 ? 5.871 -7.944 0.807 1.00 89.75 94 LEU A CA 1
ATOM 747 C C . LEU A 1 94 ? 5.947 -9.237 1.623 1.00 89.75 94 LEU A C 1
ATOM 749 O O . LEU A 1 94 ? 5.165 -9.432 2.558 1.00 89.75 94 LEU A O 1
ATOM 753 N N . GLN A 1 95 ? 6.922 -10.094 1.312 1.00 89.62 95 GLN A N 1
ATOM 754 C CA . GLN A 1 95 ? 7.221 -11.293 2.094 1.00 89.62 95 GLN A CA 1
ATOM 755 C C . GLN A 1 95 ? 7.565 -10.944 3.547 1.00 89.62 95 GLN A C 1
ATOM 757 O O . GLN A 1 95 ? 7.024 -11.543 4.481 1.00 89.62 95 GLN A O 1
ATOM 762 N N . LEU A 1 96 ? 8.445 -9.959 3.751 1.00 90.62 96 LEU A N 1
ATOM 763 C CA . LEU A 1 96 ? 8.880 -9.559 5.086 1.00 90.62 96 LEU A CA 1
ATOM 764 C C . LEU A 1 96 ? 7.812 -8.798 5.848 1.00 90.62 96 LEU A C 1
ATOM 766 O O . LEU A 1 96 ? 7.626 -9.055 7.036 1.00 90.62 96 LEU A O 1
ATOM 770 N N . LEU A 1 97 ? 7.068 -7.924 5.175 1.00 91.69 97 LEU A N 1
ATOM 771 C CA . LEU A 1 97 ? 5.936 -7.247 5.781 1.00 91.69 97 LEU A CA 1
ATOM 772 C C . LEU A 1 97 ? 4.920 -8.264 6.300 1.00 91.69 97 LEU A C 1
ATOM 774 O O . LEU A 1 97 ? 4.522 -8.186 7.461 1.00 91.69 97 LEU A O 1
ATOM 778 N N . TYR A 1 98 ? 4.565 -9.264 5.487 1.00 92.56 98 TYR A N 1
ATOM 779 C CA . TYR A 1 98 ? 3.704 -10.356 5.930 1.00 92.56 98 TYR A CA 1
ATOM 780 C C . TYR A 1 98 ? 4.302 -11.095 7.133 1.00 92.56 98 TYR A C 1
ATOM 782 O O . TYR A 1 98 ? 3.621 -11.267 8.141 1.00 92.56 98 TYR A O 1
ATOM 790 N N . LYS A 1 99 ? 5.582 -11.482 7.071 1.00 92.25 99 LYS A N 1
ATOM 791 C CA . LYS A 1 99 ? 6.276 -12.185 8.162 1.00 92.25 99 LYS A CA 1
ATOM 792 C C . LYS A 1 99 ? 6.224 -11.411 9.483 1.00 92.25 99 LYS A C 1
ATOM 794 O O . LYS A 1 99 ? 5.883 -11.990 10.513 1.00 92.25 99 LYS A O 1
ATOM 799 N N . PHE A 1 100 ? 6.559 -10.121 9.478 1.00 91.31 100 PHE A N 1
ATOM 800 C CA . PHE A 1 100 ? 6.555 -9.310 10.696 1.00 91.31 100 PHE A CA 1
ATOM 801 C C . PHE A 1 100 ? 5.139 -9.002 11.177 1.00 91.31 100 PHE A C 1
ATOM 803 O O . PHE A 1 100 ? 4.896 -9.013 12.382 1.00 91.31 100 PHE A O 1
ATOM 810 N N . VAL A 1 101 ? 4.178 -8.811 10.273 1.00 89.75 101 VAL A N 1
ATOM 811 C CA . VAL A 1 101 ? 2.768 -8.686 10.657 1.00 89.75 101 VAL A CA 1
ATOM 812 C C . VAL A 1 101 ? 2.255 -9.976 11.301 1.00 89.75 101 VAL A C 1
ATOM 814 O O . VAL A 1 101 ? 1.615 -9.904 12.344 1.00 89.75 101 VAL A O 1
ATOM 817 N N . GLU A 1 102 ? 2.575 -11.157 10.770 1.00 87.81 102 GLU A N 1
ATOM 818 C CA . GLU A 1 102 ? 2.242 -12.423 11.438 1.00 87.81 102 GLU A CA 1
ATOM 819 C C . GLU A 1 102 ? 2.922 -12.524 12.806 1.00 87.81 102 GLU A C 1
ATOM 821 O O . GLU A 1 102 ? 2.257 -12.868 13.776 1.00 87.81 102 GLU A O 1
ATOM 826 N N . LYS A 1 103 ? 4.207 -12.164 12.918 1.00 86.88 103 LYS A N 1
ATOM 827 C CA . LYS A 1 103 ? 4.947 -12.182 14.191 1.00 86.88 103 LYS A CA 1
ATOM 828 C C . LYS A 1 103 ? 4.299 -11.289 15.254 1.00 86.88 103 LYS A C 1
ATOM 830 O O . LYS A 1 103 ? 4.144 -11.709 16.396 1.00 86.88 103 LYS A O 1
ATOM 835 N N . TYR A 1 104 ? 3.936 -10.060 14.892 1.00 84.62 104 TYR A N 1
ATOM 836 C CA . TYR A 1 104 ? 3.421 -9.067 15.838 1.00 84.62 104 TYR A CA 1
ATOM 837 C C . TYR A 1 104 ? 1.919 -9.206 16.117 1.00 84.62 104 TYR A C 1
ATOM 839 O O . TYR A 1 104 ? 1.475 -8.876 17.216 1.00 84.62 104 TYR A O 1
ATOM 847 N N . TYR A 1 105 ? 1.148 -9.728 15.158 1.00 80.06 105 TYR A N 1
ATOM 848 C CA . TYR A 1 105 ? -0.317 -9.793 15.213 1.00 80.06 105 TYR A CA 1
ATOM 849 C C . TYR A 1 105 ? -0.878 -11.227 15.170 1.00 80.06 105 TYR A C 1
ATOM 851 O O . TYR A 1 105 ? -2.087 -11.412 14.970 1.00 80.06 105 TYR A O 1
ATOM 859 N N . ALA A 1 106 ? -0.042 -12.254 15.375 1.00 70.88 106 ALA A N 1
ATOM 860 C CA . ALA A 1 106 ? -0.491 -13.632 15.581 1.00 70.88 106 ALA A CA 1
ATOM 861 C C . ALA A 1 106 ? -1.598 -13.680 16.648 1.00 70.88 106 ALA A C 1
ATOM 863 O O . ALA A 1 106 ? -1.567 -12.952 17.639 1.00 70.88 106 ALA A O 1
ATOM 864 N N . ASN A 1 107 ? -2.613 -14.518 16.422 1.00 59.75 107 ASN A N 1
ATOM 865 C CA . ASN A 1 107 ? -3.782 -14.672 17.306 1.00 59.75 107 ASN A CA 1
ATOM 866 C C . ASN A 1 107 ? -4.639 -13.413 17.490 1.00 59.75 107 ASN A C 1
ATOM 868 O O . ASN A 1 107 ? -5.407 -13.293 18.437 1.00 59.75 107 ASN A O 1
ATOM 872 N N . GLY A 1 108 ? -4.548 -12.492 16.538 1.00 54.06 108 GLY A N 1
ATOM 873 C CA . GLY A 1 108 ? -5.500 -11.409 16.410 1.00 54.06 108 GLY A CA 1
ATOM 874 C C . GLY A 1 108 ? -5.271 -10.213 17.305 1.00 54.06 108 GLY A C 1
ATOM 875 O O . GLY A 1 108 ? -6.202 -9.450 17.558 1.00 54.06 108 GLY A O 1
ATOM 876 N N . GLY A 1 109 ? -4.013 -10.019 17.704 1.00 55.25 109 GLY A N 1
ATOM 877 C CA . GLY A 1 109 ? -3.565 -8.793 18.341 1.00 55.25 109 GLY A CA 1
ATOM 878 C C . GLY A 1 109 ? -4.452 -8.429 19.522 1.00 55.25 109 GLY A C 1
ATOM 879 O O . GLY A 1 109 ? -5.102 -7.396 19.450 1.00 55.25 109 GLY A O 1
ATOM 880 N N . LEU A 1 110 ? -4.515 -9.317 20.526 1.00 49.06 110 LEU A N 1
ATOM 881 C CA . LEU A 1 110 ? -5.072 -9.142 21.877 1.00 49.06 110 LEU A CA 1
ATOM 882 C C . LEU A 1 110 ? -4.638 -10.352 22.718 1.00 49.06 110 LEU A C 1
ATOM 884 O O . LEU A 1 110 ? -5.087 -11.463 22.474 1.00 49.06 110 LEU A O 1
ATOM 888 N N . THR A 1 111 ? -3.705 -10.232 23.660 1.00 48.38 111 THR A N 1
ATOM 889 C CA . THR A 1 111 ? -3.898 -9.512 24.932 1.00 48.38 111 THR A CA 1
ATOM 890 C C . THR A 1 111 ? -2.650 -8.778 25.452 1.00 48.38 111 THR A C 1
ATOM 892 O O . THR A 1 111 ? -2.742 -8.125 26.486 1.00 48.38 111 THR A O 1
ATOM 895 N N . GLN A 1 112 ? -1.494 -8.855 24.774 1.00 51.97 112 GLN A N 1
ATOM 896 C CA . GLN A 1 112 ? -0.212 -8.393 25.345 1.00 51.97 112 GLN A CA 1
ATOM 897 C C . GLN A 1 112 ? 0.642 -7.473 24.457 1.00 51.97 112 GLN A C 1
ATOM 899 O O . GLN A 1 112 ? 1.622 -6.926 24.957 1.00 51.97 112 GLN A O 1
ATOM 904 N N . ASN A 1 113 ? 0.309 -7.274 23.173 1.00 55.94 113 ASN A N 1
ATOM 905 C CA . ASN A 1 113 ? 1.197 -6.554 22.255 1.00 55.94 113 ASN A CA 1
ATOM 906 C C . ASN A 1 113 ? 0.504 -5.385 21.538 1.00 55.94 113 ASN A C 1
ATOM 908 O O . ASN A 1 113 ? -0.223 -5.568 20.566 1.00 55.94 113 ASN A O 1
ATOM 912 N N . GLN A 1 114 ? 0.738 -4.173 22.044 1.00 71.56 114 GLN A N 1
ATOM 913 C CA . GLN A 1 114 ? 0.361 -2.900 21.426 1.00 71.56 114 GLN A CA 1
ATOM 914 C C . GLN A 1 114 ? 1.521 -2.405 20.547 1.00 71.56 114 GLN A C 1
ATOM 916 O O . GLN A 1 114 ? 2.190 -1.427 20.874 1.00 71.56 114 GLN A O 1
ATOM 921 N N . THR A 1 115 ? 1.830 -3.125 19.466 1.00 84.25 115 THR A N 1
ATOM 922 C CA . THR A 1 115 ? 2.922 -2.727 18.564 1.00 84.25 115 THR A CA 1
ATOM 923 C C . THR A 1 115 ? 2.459 -1.597 17.648 1.00 84.25 115 THR A C 1
ATOM 925 O O . THR A 1 115 ? 1.467 -1.745 16.933 1.00 84.25 115 THR A O 1
ATOM 928 N N . ASN A 1 116 ? 3.184 -0.477 17.632 1.00 88.62 116 ASN A N 1
ATOM 929 C CA . ASN A 1 116 ? 2.969 0.569 16.637 1.00 88.62 116 ASN A CA 1
ATOM 930 C C . ASN A 1 116 ? 3.341 0.035 15.249 1.00 88.62 116 ASN A C 1
ATOM 932 O O . ASN A 1 116 ? 4.384 -0.594 15.077 1.00 88.62 116 ASN A O 1
ATOM 936 N N . PHE A 1 117 ? 2.524 0.299 14.233 1.00 90.56 117 PHE A N 1
ATOM 937 C CA . PHE A 1 117 ? 2.799 -0.158 12.873 1.00 90.56 117 PHE A CA 1
ATOM 938 C C . PHE A 1 117 ? 4.148 0.358 12.343 1.00 90.56 117 PHE A C 1
ATOM 940 O O . PHE A 1 117 ? 4.836 -0.365 11.629 1.00 90.56 117 PHE A O 1
ATOM 947 N N . LEU A 1 118 ? 4.594 1.548 12.765 1.00 91.12 118 LEU A N 1
ATOM 948 C CA . LEU A 1 118 ? 5.931 2.056 12.429 1.00 91.12 118 LEU A CA 1
ATOM 949 C C . LEU A 1 118 ? 7.076 1.185 12.979 1.00 91.12 118 LEU A C 1
ATOM 951 O O . LEU A 1 118 ? 8.111 1.074 12.324 1.00 91.12 118 LEU A O 1
ATOM 955 N N . ASP A 1 119 ? 6.901 0.531 14.132 1.00 91.56 119 ASP A N 1
ATOM 956 C CA . ASP A 1 119 ? 7.896 -0.413 14.661 1.00 91.56 119 ASP A CA 1
ATOM 957 C C . ASP A 1 119 ? 7.987 -1.672 13.788 1.00 91.56 119 ASP A C 1
ATOM 959 O O . ASP A 1 119 ? 9.081 -2.176 13.545 1.00 91.56 119 ASP A O 1
ATOM 963 N N . VAL A 1 120 ? 6.851 -2.139 13.258 1.00 91.25 120 VAL A N 1
ATOM 964 C CA . VAL A 1 120 ? 6.802 -3.256 12.300 1.00 91.25 120 VAL A CA 1
ATOM 965 C C . VAL A 1 120 ? 7.572 -2.893 11.033 1.00 91.25 120 VAL A C 1
ATOM 967 O O . VAL A 1 120 ? 8.407 -3.670 10.577 1.00 91.25 120 VAL A O 1
ATOM 970 N N . LEU A 1 121 ? 7.329 -1.696 10.485 1.00 91.56 121 LEU A N 1
ATOM 971 C CA . LEU A 1 121 ? 8.022 -1.224 9.284 1.00 91.56 121 LEU A CA 1
ATOM 972 C C . LEU A 1 121 ? 9.525 -1.047 9.519 1.00 91.56 121 LEU A C 1
ATOM 974 O O . LEU A 1 121 ? 10.317 -1.417 8.657 1.00 91.56 121 LEU A O 1
ATOM 978 N N . ARG A 1 122 ? 9.937 -0.548 10.693 1.00 92.50 122 ARG A N 1
ATOM 979 C CA . ARG A 1 122 ? 11.358 -0.458 11.065 1.00 92.50 122 ARG A CA 1
ATOM 980 C C . ARG A 1 122 ? 12.032 -1.825 11.020 1.00 92.50 122 ARG A C 1
ATOM 982 O O . ARG A 1 122 ? 13.154 -1.930 10.527 1.00 92.50 122 ARG A O 1
ATOM 989 N N . ASP A 1 123 ? 11.375 -2.860 11.527 1.00 92.38 123 ASP A N 1
ATOM 990 C CA . ASP A 1 123 ? 11.943 -4.205 11.549 1.00 92.38 123 ASP A CA 1
ATOM 991 C C . ASP A 1 123 ? 12.015 -4.818 10.144 1.00 92.38 123 ASP A C 1
ATOM 993 O O . ASP A 1 123 ? 13.011 -5.465 9.817 1.00 92.38 123 ASP A O 1
ATOM 997 N N . VAL A 1 124 ? 11.022 -4.543 9.286 1.00 88.44 124 VAL A N 1
ATOM 998 C CA . VAL A 1 124 ? 11.079 -4.880 7.852 1.00 88.44 124 VAL A CA 1
ATOM 999 C C . VAL A 1 124 ? 12.299 -4.224 7.205 1.00 88.44 124 VAL A C 1
ATOM 1001 O O . VAL A 1 124 ? 13.120 -4.927 6.620 1.00 88.44 124 VAL A O 1
ATOM 1004 N N . THR A 1 125 ? 12.468 -2.906 7.354 1.00 89.00 125 THR A N 1
ATOM 1005 C CA . THR A 1 125 ? 13.609 -2.167 6.789 1.00 89.00 125 THR A CA 1
ATOM 1006 C C . THR A 1 125 ? 14.943 -2.685 7.323 1.00 89.00 125 THR A C 1
ATOM 1008 O O . THR A 1 125 ? 15.889 -2.867 6.560 1.00 89.00 125 THR A O 1
ATOM 1011 N N . THR A 1 126 ? 15.013 -2.967 8.626 1.00 89.81 126 THR A N 1
ATOM 1012 C CA . THR A 1 126 ? 16.219 -3.486 9.287 1.00 89.81 126 THR A CA 1
ATOM 1013 C C . THR A 1 126 ? 16.592 -4.855 8.729 1.00 89.81 126 THR A C 1
ATOM 1015 O O . THR A 1 126 ? 17.741 -5.075 8.358 1.00 89.81 126 THR A O 1
ATOM 1018 N N . GLN A 1 127 ? 15.621 -5.764 8.604 1.00 87.94 127 GLN A N 1
ATOM 1019 C CA . GLN A 1 127 ? 15.867 -7.085 8.037 1.00 87.94 127 GLN A CA 1
ATOM 1020 C C . GLN A 1 127 ? 16.246 -6.999 6.551 1.00 87.94 127 GLN A C 1
ATOM 1022 O O . GLN A 1 127 ? 17.166 -7.696 6.137 1.00 87.94 127 GLN A O 1
ATOM 1027 N N . MET A 1 128 ? 15.607 -6.126 5.767 1.00 84.81 128 MET A N 1
ATOM 1028 C CA . MET A 1 128 ? 15.965 -5.916 4.358 1.00 84.81 128 MET A CA 1
ATOM 1029 C C . MET A 1 128 ? 17.387 -5.372 4.185 1.00 84.81 128 MET A C 1
ATOM 1031 O O . MET A 1 128 ? 18.103 -5.839 3.309 1.00 84.81 128 MET A O 1
ATOM 1035 N N . SER A 1 129 ? 17.842 -4.465 5.057 1.00 83.88 129 SER A N 1
ATOM 1036 C CA . SER A 1 129 ? 19.215 -3.933 5.000 1.00 83.88 129 SER A CA 1
ATOM 1037 C C . SER A 1 129 ? 20.315 -4.960 5.293 1.00 83.88 129 SER A C 1
ATOM 1039 O O . SER A 1 129 ? 21.477 -4.702 5.007 1.00 83.88 129 SER A O 1
ATOM 1041 N N . GLN A 1 130 ? 19.956 -6.105 5.879 1.00 83.00 130 GLN A N 1
ATOM 1042 C CA . GLN A 1 130 ? 20.874 -7.204 6.197 1.00 83.00 130 GLN A CA 1
ATOM 1043 C C . GLN A 1 130 ? 20.826 -8.323 5.149 1.00 83.00 130 GLN A C 1
ATOM 1045 O O . GLN A 1 130 ? 21.547 -9.309 5.278 1.00 83.00 130 GLN A O 1
ATOM 1050 N N . MET A 1 131 ? 19.934 -8.220 4.161 1.00 76.75 131 MET A N 1
ATOM 1051 C CA . MET A 1 131 ? 19.810 -9.210 3.101 1.00 76.75 131 MET A CA 1
ATOM 1052 C C . MET A 1 131 ? 20.703 -8.845 1.924 1.00 76.75 131 MET A C 1
ATOM 1054 O O . MET A 1 131 ? 20.662 -7.726 1.415 1.00 76.75 131 MET A O 1
ATOM 1058 N N . GLU A 1 132 ? 21.449 -9.837 1.460 1.00 68.19 132 GLU A N 1
ATOM 1059 C CA . GLU A 1 132 ? 22.133 -9.813 0.175 1.00 68.19 132 GLU A CA 1
ATOM 1060 C C . GLU A 1 132 ? 21.305 -10.644 -0.804 1.00 68.19 132 GLU A C 1
ATOM 1062 O O . GLU A 1 132 ? 20.984 -11.807 -0.542 1.00 68.19 132 GLU A O 1
ATOM 1067 N N . PHE A 1 133 ? 20.907 -10.036 -1.920 1.00 62.12 133 PHE A N 1
ATOM 1068 C CA . PHE A 1 133 ? 20.157 -10.726 -2.964 1.00 62.12 133 PHE A CA 1
ATOM 1069 C C . PHE A 1 133 ? 21.146 -11.225 -4.019 1.00 62.12 133 PHE A C 1
ATOM 1071 O O . PHE A 1 133 ? 21.817 -10.428 -4.678 1.00 62.12 133 PHE A O 1
ATOM 1078 N N . MET A 1 134 ? 21.269 -12.549 -4.148 1.00 48.00 134 MET A N 1
ATOM 1079 C CA . MET A 1 134 ? 22.262 -13.177 -5.020 1.00 48.00 134 MET A CA 1
ATOM 1080 C C . MET A 1 134 ? 21.744 -13.365 -6.450 1.00 48.00 134 MET A C 1
ATOM 1082 O O . MET A 1 134 ? 20.853 -14.175 -6.693 1.00 48.00 134 MET A O 1
ATOM 1086 N N . GLY A 1 135 ? 22.381 -12.665 -7.391 1.00 53.59 135 GLY A N 1
ATOM 1087 C CA . GLY A 1 135 ? 22.357 -12.913 -8.837 1.00 53.59 135 GLY A CA 1
ATOM 1088 C C . GLY A 1 135 ? 23.781 -12.840 -9.409 1.00 53.59 135 GLY A C 1
ATOM 1089 O O . GLY A 1 135 ? 24.740 -13.184 -8.726 1.00 53.59 135 GLY A O 1
ATOM 1090 N N . SER A 1 136 ? 23.966 -12.339 -10.636 1.00 42.69 136 SER A N 1
ATOM 1091 C CA . SER A 1 136 ? 25.306 -12.078 -11.206 1.00 42.69 136 SER A CA 1
ATOM 1092 C C . SER A 1 136 ? 26.042 -10.883 -10.568 1.00 42.69 136 SER A C 1
ATOM 1094 O O . SER A 1 136 ? 27.209 -10.646 -10.876 1.00 42.69 136 SER A O 1
ATOM 1096 N N . LYS A 1 137 ? 25.360 -10.110 -9.712 1.00 49.41 137 LYS A N 1
ATOM 1097 C CA . LYS A 1 137 ? 25.881 -9.003 -8.893 1.00 49.41 137 LYS A CA 1
ATOM 1098 C C . LYS A 1 137 ? 25.149 -8.994 -7.545 1.00 49.41 137 LYS A C 1
ATOM 1100 O O . LYS A 1 137 ? 23.989 -9.400 -7.488 1.00 49.41 137 LYS A O 1
ATOM 1105 N N . GLU A 1 138 ? 25.816 -8.526 -6.494 1.00 55.50 138 GLU A N 1
ATOM 1106 C CA . GLU A 1 138 ? 25.202 -8.282 -5.184 1.00 55.50 138 GLU A CA 1
ATOM 1107 C C . GLU A 1 138 ? 24.362 -7.002 -5.235 1.00 55.50 138 GLU A C 1
ATOM 1109 O O . GLU A 1 138 ? 24.855 -5.932 -5.602 1.00 55.50 138 GLU A O 1
ATOM 1114 N N . TYR A 1 139 ? 23.086 -7.113 -4.869 1.00 61.16 139 TYR A N 1
ATOM 1115 C CA . TYR A 1 139 ? 22.189 -5.972 -4.723 1.00 61.16 139 TYR A CA 1
ATOM 1116 C C . TYR A 1 139 ? 21.639 -5.926 -3.300 1.00 61.16 139 TYR A C 1
ATOM 1118 O O . TYR A 1 139 ? 21.268 -6.955 -2.732 1.00 61.16 139 TYR A O 1
ATOM 1126 N N . THR A 1 140 ? 21.519 -4.718 -2.756 1.00 62.84 140 THR A N 1
ATOM 1127 C CA . THR A 1 140 ? 20.789 -4.449 -1.514 1.00 62.84 140 THR A CA 1
ATOM 1128 C C . THR A 1 140 ? 19.574 -3.597 -1.844 1.00 62.84 140 THR A C 1
ATOM 1130 O O . THR A 1 140 ? 19.671 -2.625 -2.594 1.00 62.84 140 THR A O 1
ATOM 1133 N N . ILE A 1 141 ? 18.424 -3.949 -1.273 1.00 72.12 141 ILE A N 1
ATOM 1134 C CA . ILE A 1 141 ? 17.175 -3.202 -1.435 1.00 72.12 141 ILE A CA 1
ATOM 1135 C C . ILE A 1 141 ? 16.650 -2.873 -0.057 1.00 72.12 141 ILE A C 1
ATOM 1137 O O . ILE A 1 141 ? 16.603 -3.735 0.816 1.00 72.12 141 ILE A O 1
ATOM 1141 N N . VAL A 1 142 ? 16.217 -1.631 0.119 1.00 78.88 142 VAL A N 1
ATOM 1142 C CA . VAL A 1 142 ? 15.570 -1.170 1.342 1.00 78.88 142 VAL A CA 1
ATOM 1143 C C . VAL A 1 142 ? 14.294 -0.420 0.983 1.00 78.88 142 VAL A C 1
ATOM 1145 O O . VAL A 1 142 ? 14.297 0.362 0.036 1.00 78.88 142 VAL A O 1
ATOM 1148 N N . PRO A 1 143 ? 13.198 -0.619 1.722 1.00 83.50 143 PRO A N 1
ATOM 1149 C CA . PRO A 1 143 ? 11.971 0.099 1.453 1.00 83.50 143 PRO A CA 1
ATOM 1150 C C . PRO A 1 143 ? 12.110 1.556 1.901 1.00 83.50 143 PRO A C 1
ATOM 1152 O O . PRO A 1 143 ? 12.770 1.864 2.899 1.00 83.50 143 PRO A O 1
ATOM 1155 N N . CYS A 1 144 ? 11.455 2.462 1.182 1.00 84.00 144 CYS A N 1
ATOM 1156 C CA . CYS A 1 144 ? 11.396 3.875 1.533 1.00 84.00 144 CYS A CA 1
ATOM 1157 C C . CYS A 1 144 ? 10.065 4.180 2.223 1.00 84.00 144 CYS A C 1
ATOM 1159 O O . CYS A 1 144 ? 9.006 4.004 1.626 1.00 84.00 144 CYS A O 1
ATOM 1161 N N . VAL A 1 145 ? 10.113 4.647 3.473 1.00 84.56 145 VAL A N 1
ATOM 1162 C CA . VAL A 1 145 ? 8.924 5.016 4.255 1.00 84.56 145 VAL A CA 1
ATOM 1163 C C . VAL A 1 145 ? 8.883 6.531 4.448 1.00 84.56 145 VAL A C 1
ATOM 1165 O O . VAL A 1 145 ? 9.832 7.123 4.956 1.00 84.56 145 VAL A O 1
ATOM 1168 N N . VAL A 1 146 ? 7.762 7.157 4.088 1.00 85.25 146 VAL A N 1
ATOM 1169 C CA . VAL A 1 146 ? 7.500 8.596 4.249 1.00 85.25 146 VAL A CA 1
ATOM 1170 C C . VAL A 1 146 ? 6.137 8.772 4.911 1.00 85.25 146 VAL A C 1
ATOM 1172 O O . VAL A 1 146 ? 5.160 8.196 4.446 1.00 85.25 146 VAL A O 1
ATOM 1175 N N . HIS A 1 147 ? 6.021 9.561 5.984 1.00 89.75 147 HIS A N 1
ATOM 1176 C CA . HIS A 1 147 ? 4.722 9.764 6.636 1.00 89.75 147 HIS A CA 1
ATOM 1177 C C . HIS A 1 147 ? 4.520 11.155 7.249 1.00 89.75 147 HIS A C 1
ATOM 1179 O O . HIS A 1 147 ? 5.459 11.840 7.641 1.00 89.75 147 HIS A O 1
ATOM 1185 N N . LYS A 1 148 ? 3.245 11.528 7.399 1.00 91.88 148 LYS A N 1
ATOM 1186 C CA . LYS A 1 148 ? 2.737 12.630 8.234 1.00 91.88 148 LYS A CA 1
ATOM 1187 C C . LYS A 1 148 ? 1.679 12.136 9.226 1.00 91.88 148 LYS A C 1
ATOM 1189 O O . LYS A 1 148 ? 0.730 12.853 9.553 1.00 91.88 148 LYS A O 1
ATOM 1194 N N . LEU A 1 149 ? 1.814 10.886 9.675 1.00 91.19 149 LEU A N 1
ATOM 1195 C CA . LEU A 1 149 ? 1.102 10.389 10.852 1.00 91.19 149 LEU A CA 1
ATOM 1196 C C . LEU A 1 149 ? 1.428 11.276 12.058 1.00 91.19 149 LEU A C 1
ATOM 1198 O O . LEU A 1 149 ? 2.589 11.597 12.296 1.00 91.19 149 LEU A O 1
ATOM 1202 N N . ARG A 1 150 ? 0.392 11.681 12.792 1.00 91.06 150 ARG A N 1
ATOM 1203 C CA . ARG A 1 150 ? 0.500 12.528 13.993 1.00 91.06 150 ARG A CA 1
ATOM 1204 C C . ARG A 1 150 ? 0.434 11.731 15.290 1.00 91.06 150 ARG A C 1
ATOM 1206 O O . ARG A 1 150 ? 0.719 12.279 16.344 1.00 91.06 150 ARG A O 1
ATOM 1213 N N . LYS A 1 151 ? 0.004 10.476 15.193 1.00 91.19 151 LYS A N 1
ATOM 1214 C CA . LYS A 1 151 ? -0.287 9.575 16.303 1.00 91.19 151 LYS A CA 1
ATOM 1215 C C . LYS A 1 151 ? 0.212 8.180 15.967 1.00 91.19 151 LYS A C 1
ATOM 1217 O O . LYS A 1 151 ? 0.363 7.843 14.789 1.00 91.19 151 LYS A O 1
ATOM 1222 N N . ASP A 1 152 ? 0.382 7.359 16.987 1.00 89.94 152 ASP A N 1
ATOM 1223 C CA . ASP A 1 152 ? 0.722 5.955 16.803 1.00 89.94 152 ASP A CA 1
ATOM 1224 C C . ASP A 1 152 ? -0.455 5.190 16.183 1.00 89.94 152 ASP A C 1
ATOM 1226 O O . ASP A 1 152 ? -1.627 5.386 16.537 1.00 89.94 152 ASP A O 1
ATOM 1230 N N . VAL A 1 153 ? -0.142 4.311 15.227 1.00 89.62 153 VAL A N 1
ATOM 1231 C CA . VAL A 1 153 ? -1.122 3.448 14.561 1.00 89.62 153 VAL A CA 1
ATOM 1232 C C . VAL A 1 153 ? -0.984 2.058 15.152 1.00 89.62 153 VAL A C 1
ATOM 1234 O O . VAL A 1 153 ? -0.039 1.336 14.848 1.00 89.62 153 VAL A O 1
ATOM 1237 N N . ILE A 1 154 ? -1.940 1.680 15.993 1.00 87.31 154 ILE A N 1
ATOM 1238 C CA . ILE A 1 154 ? -1.980 0.360 16.620 1.00 87.31 154 ILE A CA 1
ATOM 1239 C C . ILE A 1 154 ? -3.221 -0.354 16.106 1.00 87.31 154 ILE A C 1
ATOM 1241 O O . ILE A 1 154 ? -4.352 0.051 16.388 1.00 87.31 154 ILE A O 1
ATOM 1245 N N . PHE A 1 155 ? -3.012 -1.409 15.323 1.00 85.12 155 PHE A N 1
ATOM 1246 C CA . PHE A 1 155 ? -4.108 -2.233 14.836 1.00 85.12 155 PHE A CA 1
ATOM 1247 C C . PHE A 1 155 ? -4.519 -3.255 15.897 1.00 85.12 155 PHE A C 1
ATOM 1249 O O . PHE A 1 155 ? -3.706 -3.757 16.665 1.00 85.12 155 PHE A O 1
ATOM 1256 N N . THR A 1 156 ? -5.803 -3.582 15.939 1.00 76.94 156 THR A N 1
ATOM 1257 C CA . THR A 1 156 ? -6.331 -4.681 16.763 1.00 76.94 156 THR A CA 1
ATOM 1258 C C . THR A 1 156 ? -7.124 -5.621 15.856 1.00 76.94 156 THR A C 1
ATOM 1260 O O . THR A 1 156 ? -7.301 -5.326 14.674 1.00 76.94 156 THR A O 1
ATOM 1263 N N . GLN A 1 157 ? -7.664 -6.738 16.330 1.00 65.06 157 GLN A N 1
ATOM 1264 C CA . GLN A 1 157 ? -8.774 -7.359 15.596 1.00 65.06 157 GLN A CA 1
ATOM 1265 C C . GLN A 1 157 ? -10.112 -6.766 16.049 1.00 65.06 157 GLN A C 1
ATOM 1267 O O . GLN A 1 157 ? -10.270 -6.347 17.197 1.00 65.06 157 GLN A O 1
ATOM 1272 N N . GLY A 1 158 ? -11.048 -6.614 15.104 1.00 56.34 158 GLY A N 1
ATOM 1273 C CA . GLY A 1 158 ? -12.413 -6.152 15.375 1.00 56.34 158 GLY A CA 1
ATOM 1274 C C . GLY A 1 158 ? -13.215 -7.178 16.190 1.00 56.34 158 GLY A C 1
ATOM 1275 O O . GLY A 1 158 ? -12.662 -8.122 16.744 1.00 56.34 158 GLY A O 1
ATOM 1276 N N . LYS A 1 159 ? -14.545 -7.033 16.238 1.00 52.88 159 LYS A N 1
ATOM 1277 C CA . LYS A 1 159 ? -15.498 -7.845 17.038 1.00 52.88 159 LYS A CA 1
ATOM 1278 C C . LYS A 1 159 ? -15.522 -9.382 16.833 1.00 52.88 159 LYS A C 1
ATOM 1280 O O . LYS A 1 159 ? -16.420 -10.035 17.348 1.00 52.88 159 LYS A O 1
ATOM 1285 N N . SER A 1 160 ? -14.535 -9.984 16.170 1.00 45.44 160 SER A N 1
ATOM 1286 C CA . SER A 1 160 ? -14.251 -11.426 16.286 1.00 45.44 160 SER A CA 1
ATOM 1287 C C . SER A 1 160 ? -13.744 -11.828 17.683 1.00 45.44 160 SER A C 1
ATOM 1289 O O . SER A 1 160 ? -13.514 -13.006 17.941 1.00 45.44 160 SER A O 1
ATOM 1291 N N . MET A 1 161 ? -13.555 -10.869 18.589 1.00 46.75 161 MET A N 1
ATOM 1292 C CA . MET A 1 161 ? -13.229 -11.125 19.984 1.00 46.75 161 MET A CA 1
ATOM 1293 C C . MET A 1 161 ? -14.518 -11.255 20.791 1.00 46.75 161 MET A C 1
ATOM 1295 O O . MET A 1 161 ? -15.242 -10.274 20.991 1.00 46.75 161 MET A O 1
ATOM 1299 N N . GLY A 1 162 ? -14.787 -12.474 21.267 1.00 42.03 162 GLY A N 1
ATOM 1300 C CA . GLY A 1 162 ? -15.735 -12.711 22.351 1.00 42.03 162 GLY A CA 1
ATOM 1301 C C . GLY A 1 162 ? -15.462 -11.759 23.517 1.00 42.03 162 GLY A C 1
ATOM 1302 O O . GLY A 1 162 ? -14.328 -11.331 23.724 1.00 42.03 162 GLY A O 1
ATOM 1303 N N . THR A 1 163 ? -16.531 -11.401 24.223 1.00 36.06 163 THR A N 1
ATOM 1304 C CA . THR A 1 163 ? -16.681 -10.429 25.316 1.00 36.06 163 THR A CA 1
ATOM 1305 C C . THR A 1 163 ? -15.477 -10.322 26.265 1.00 36.06 163 THR A C 1
ATOM 1307 O O . THR A 1 163 ? -15.532 -10.756 27.409 1.00 36.06 163 THR A O 1
ATOM 1310 N N . THR A 1 164 ? -14.379 -9.712 25.827 1.00 39.59 164 THR A N 1
ATOM 1311 C CA . THR A 1 164 ? -13.191 -9.502 26.656 1.00 39.59 164 THR A CA 1
ATOM 1312 C C . THR A 1 164 ? -13.053 -8.006 26.839 1.00 39.59 164 THR A C 1
ATOM 1314 O O . THR A 1 164 ? -12.932 -7.261 25.868 1.00 39.59 164 THR A O 1
ATOM 1317 N N . LYS A 1 165 ? -13.173 -7.545 28.087 1.00 38.75 165 LYS A N 1
ATOM 1318 C CA . LYS A 1 165 ? -13.012 -6.135 28.445 1.00 38.75 165 LYS A CA 1
ATOM 1319 C C . LYS A 1 165 ? -11.626 -5.672 27.992 1.00 38.75 165 LYS A C 1
ATOM 1321 O O . LYS A 1 165 ? -10.616 -6.132 28.512 1.00 38.75 165 LYS A O 1
ATOM 1326 N N . PHE A 1 166 ? -11.599 -4.769 27.020 1.00 45.34 166 PHE A N 1
ATOM 1327 C CA . PHE A 1 166 ? -10.396 -4.064 26.606 1.00 45.34 166 PHE A CA 1
ATOM 1328 C C . PHE A 1 166 ? -10.082 -2.999 27.655 1.00 45.34 166 PHE A C 1
ATOM 1330 O O . PHE A 1 166 ? -10.745 -1.963 27.703 1.00 45.34 166 PHE A O 1
ATOM 1337 N N . THR A 1 167 ? -9.084 -3.243 28.496 1.00 38.28 167 THR A N 1
ATOM 1338 C CA . THR A 1 167 ? -8.473 -2.181 29.297 1.00 38.28 167 THR A CA 1
ATOM 1339 C C . THR A 1 167 ? -7.347 -1.593 28.455 1.00 38.28 167 THR A C 1
ATOM 1341 O O . THR A 1 167 ? -6.311 -2.233 28.288 1.00 38.28 167 THR A O 1
ATOM 1344 N N . ILE A 1 168 ? -7.551 -0.405 27.877 1.00 46.47 168 ILE A N 1
ATOM 1345 C CA . ILE A 1 168 ? -6.436 0.382 27.338 1.00 46.47 168 ILE A CA 1
ATOM 1346 C C . ILE A 1 168 ? -5.563 0.725 28.547 1.00 46.47 168 ILE A C 1
ATOM 1348 O O . ILE A 1 168 ? -5.980 1.488 29.416 1.00 46.47 168 ILE A O 1
ATOM 1352 N N . MET A 1 169 ? -4.406 0.075 28.663 1.00 44.81 169 MET A N 1
ATOM 1353 C CA . MET A 1 169 ? -3.391 0.490 29.621 1.00 44.81 169 MET A CA 1
ATOM 1354 C C . MET A 1 169 ? -2.728 1.763 29.077 1.00 44.81 169 MET A C 1
ATOM 1356 O O . MET A 1 169 ? -2.312 1.790 27.924 1.00 44.81 169 MET A O 1
ATOM 1360 N N . ASP A 1 170 ? -2.676 2.782 29.935 1.00 47.09 170 ASP A N 1
ATOM 1361 C CA . ASP A 1 170 ? -2.191 4.157 29.750 1.00 47.09 170 ASP A CA 1
ATOM 1362 C C . ASP A 1 170 ? -3.041 5.132 28.912 1.00 47.09 170 ASP A C 1
ATOM 1364 O O . ASP A 1 170 ? -3.224 4.999 27.705 1.00 47.09 170 ASP A O 1
ATOM 1368 N N . ALA A 1 171 ? -3.477 6.204 29.583 1.00 49.81 171 ALA A N 1
ATOM 1369 C CA . ALA A 1 171 ? -4.100 7.393 28.997 1.00 49.81 171 ALA A CA 1
ATOM 1370 C C . ALA A 1 171 ? -3.089 8.331 28.292 1.00 49.81 171 ALA A C 1
ATOM 1372 O O . ALA A 1 171 ? -3.490 9.359 27.754 1.00 49.81 171 ALA A O 1
ATOM 1373 N N . ASP A 1 172 ? -1.801 7.966 28.273 1.00 54.25 172 ASP A N 1
ATOM 1374 C CA . ASP A 1 172 ? -0.683 8.810 27.823 1.00 54.25 172 ASP A CA 1
ATOM 1375 C C . ASP A 1 172 ? -0.122 8.447 26.429 1.00 54.25 172 ASP A C 1
ATOM 1377 O O . ASP A 1 172 ? 0.832 9.078 25.970 1.00 54.25 172 ASP A O 1
ATOM 1381 N N . ILE A 1 173 ? -0.672 7.446 25.725 1.00 61.53 173 ILE A N 1
ATOM 1382 C CA . ILE A 1 173 ? -0.226 7.108 24.358 1.00 61.53 173 ILE A CA 1
ATOM 1383 C C . ILE A 1 173 ? -1.143 7.789 23.334 1.00 61.53 173 ILE A C 1
ATOM 1385 O O . ILE A 1 173 ? -2.305 7.405 23.162 1.00 61.53 173 ILE A O 1
ATOM 1389 N N . ASP A 1 174 ? -0.610 8.788 22.625 1.00 83.06 174 ASP A N 1
ATOM 1390 C CA . ASP A 1 174 ? -1.319 9.494 21.555 1.00 83.06 174 ASP A CA 1
ATOM 1391 C C . ASP A 1 174 ? -1.490 8.580 20.327 1.00 83.06 174 ASP A C 1
ATOM 1393 O O . ASP A 1 174 ? -0.646 8.522 19.435 1.00 83.06 174 ASP A O 1
ATOM 1397 N N . THR A 1 175 ? -2.585 7.816 20.319 1.00 86.62 175 THR A N 1
ATOM 1398 C CA . THR A 1 175 ? -2.931 6.810 19.299 1.00 86.62 175 THR A CA 1
ATOM 1399 C C . THR A 1 175 ? -4.143 7.230 18.472 1.00 86.62 175 THR A C 1
ATOM 1401 O O . THR A 1 175 ? -5.057 7.912 18.959 1.00 86.62 175 THR A O 1
ATOM 1404 N N . TYR A 1 176 ? -4.192 6.795 17.208 1.00 88.19 176 TYR A N 1
ATOM 1405 C CA . TYR A 1 176 ? -5.415 6.910 16.410 1.00 88.19 176 TYR A CA 1
ATOM 1406 C C . TYR A 1 176 ? -6.529 6.053 17.017 1.00 88.19 176 TYR A C 1
ATOM 1408 O O . TYR A 1 176 ? -6.379 4.849 17.218 1.00 88.19 176 TYR A O 1
ATOM 1416 N N . GLN A 1 177 ? -7.668 6.688 17.291 1.00 83.88 177 GLN A N 1
ATOM 1417 C CA . GLN A 1 177 ? -8.819 6.030 17.893 1.00 83.88 177 GLN A CA 1
ATOM 1418 C C . GLN A 1 177 ? -9.688 5.402 16.810 1.00 83.88 177 GLN A C 1
ATOM 1420 O O . GLN A 1 177 ? -10.201 6.090 15.929 1.00 83.88 177 GLN A O 1
ATOM 1425 N N . PHE A 1 178 ? -9.882 4.094 16.911 1.00 82.75 178 PHE A N 1
ATOM 1426 C CA . PHE A 1 178 ? -10.779 3.350 16.043 1.00 82.75 178 PHE A CA 1
ATOM 1427 C C . PHE A 1 178 ? -12.088 3.046 16.771 1.00 82.75 178 PHE A C 1
ATOM 1429 O O . PHE A 1 178 ? -12.087 2.676 17.949 1.00 82.75 178 PHE A O 1
ATOM 1436 N N . HIS A 1 179 ? -13.216 3.128 16.069 1.00 82.44 179 HIS A N 1
ATOM 1437 C CA . HIS A 1 179 ? -14.530 2.979 16.674 1.00 82.44 179 HIS A CA 1
ATOM 1438 C C . HIS A 1 179 ? -14.681 1.601 17.352 1.00 82.44 179 HIS A C 1
ATOM 1440 O O . HIS A 1 179 ? -14.432 0.564 16.725 1.00 82.44 179 HIS A O 1
ATOM 1446 N N . PRO A 1 180 ? -15.128 1.522 18.620 1.00 74.50 180 PRO A N 1
ATOM 1447 C CA . PRO A 1 180 ? -15.125 0.271 19.387 1.00 74.50 180 PRO A CA 1
ATOM 1448 C C . PRO A 1 180 ? -16.114 -0.769 18.849 1.00 74.50 180 PRO A C 1
ATOM 1450 O O . PRO A 1 180 ? -15.955 -1.966 19.073 1.00 74.50 180 PRO A O 1
ATOM 1453 N N . LYS A 1 181 ? -17.154 -0.337 18.121 1.00 77.81 181 LYS A N 1
ATOM 1454 C CA . LYS A 1 181 ? -18.140 -1.252 17.522 1.00 77.81 181 LYS A CA 1
ATOM 1455 C C . LYS A 1 181 ? -17.791 -1.706 16.102 1.00 77.81 181 LYS A C 1
ATOM 1457 O O . LYS A 1 181 ? -18.614 -2.399 15.509 1.00 77.81 181 LYS A O 1
ATOM 1462 N N . ARG A 1 182 ? -16.632 -1.314 15.561 1.00 80.81 182 ARG A N 1
ATOM 1463 C CA . ARG A 1 182 ? -16.227 -1.662 14.193 1.00 80.81 182 ARG A CA 1
ATOM 1464 C C . ARG A 1 182 ? -16.076 -3.175 14.011 1.00 80.81 182 ARG A C 1
ATOM 1466 O O . ARG A 1 182 ? -15.681 -3.897 14.927 1.00 80.81 182 ARG A O 1
ATOM 1473 N N . THR A 1 183 ? -16.369 -3.647 12.806 1.00 83.00 183 THR A N 1
ATOM 1474 C CA . THR A 1 183 ? -16.109 -5.036 12.399 1.00 83.00 183 THR A CA 1
ATOM 1475 C C . THR A 1 183 ? -14.728 -5.196 11.764 1.00 83.00 183 THR A C 1
ATOM 1477 O O . THR A 1 183 ? -14.153 -6.273 11.844 1.00 83.00 183 THR A O 1
ATOM 1480 N N . HIS A 1 184 ? -14.179 -4.116 11.205 1.00 87.69 184 HIS A N 1
ATOM 1481 C CA . HIS A 1 184 ? -12.872 -4.057 10.550 1.00 87.69 184 HIS A CA 1
ATOM 1482 C C . HIS A 1 184 ? -12.153 -2.760 10.946 1.00 87.69 184 HIS A C 1
ATOM 1484 O O . HIS A 1 184 ? -12.820 -1.783 11.284 1.00 87.69 184 HIS A O 1
ATOM 1490 N N . GLN A 1 185 ? -10.819 -2.723 10.865 1.00 86.12 185 GLN A N 1
ATOM 1491 C CA . GLN A 1 185 ? -10.039 -1.487 11.058 1.00 86.12 185 GLN A CA 1
ATOM 1492 C C . GLN A 1 185 ? -10.347 -0.436 9.986 1.00 86.12 185 GLN A C 1
ATOM 1494 O O . GLN A 1 185 ? -10.381 0.763 10.252 1.00 86.12 185 GLN A O 1
ATOM 1499 N N . GLY A 1 186 ? -10.599 -0.901 8.767 1.00 90.69 186 GLY A N 1
ATOM 1500 C CA . GLY A 1 186 ? -10.702 -0.065 7.589 1.00 90.69 186 GLY A CA 1
ATOM 1501 C C . GLY A 1 186 ? -10.982 -0.878 6.334 1.00 90.69 186 GLY A C 1
ATOM 1502 O O . GLY A 1 186 ? -11.201 -2.093 6.405 1.00 90.69 186 GLY A O 1
ATOM 1503 N N . LEU A 1 187 ? -10.925 -0.201 5.191 1.00 93.44 187 LEU A N 1
ATOM 1504 C CA . LEU A 1 187 ? -10.877 -0.829 3.872 1.00 93.44 187 LEU A CA 1
ATOM 1505 C C . LEU A 1 187 ? -9.422 -0.897 3.401 1.00 93.44 187 LEU A C 1
ATOM 1507 O O . LEU A 1 187 ? -8.711 0.101 3.493 1.00 93.44 187 LEU A O 1
ATOM 1511 N N . ALA A 1 188 ? -9.009 -2.049 2.884 1.00 94.81 188 ALA A N 1
ATOM 1512 C CA . ALA A 1 188 ? -7.758 -2.211 2.161 1.00 94.81 188 ALA A CA 1
ATOM 1513 C C . ALA A 1 188 ? -8.050 -2.564 0.705 1.00 94.81 188 ALA A C 1
ATOM 1515 O O . ALA A 1 188 ? -8.522 -3.665 0.426 1.00 94.81 188 ALA A O 1
ATOM 1516 N N . LEU A 1 189 ? -7.787 -1.623 -0.200 1.00 96.19 189 LEU A N 1
ATOM 1517 C CA . LEU A 1 189 ? -7.812 -1.846 -1.639 1.00 96.19 189 LEU A CA 1
ATOM 1518 C C . LEU A 1 189 ? -6.452 -2.405 -2.061 1.00 96.19 189 LEU A C 1
ATOM 1520 O O . LEU A 1 189 ? -5.443 -1.721 -1.919 1.00 96.19 189 LEU A O 1
ATOM 1524 N N . VAL A 1 190 ? -6.429 -3.646 -2.540 1.00 95.81 190 VAL A N 1
ATOM 1525 C CA . VAL A 1 190 ? -5.219 -4.372 -2.940 1.00 95.81 190 VAL A CA 1
ATOM 1526 C C . VAL A 1 190 ? -5.288 -4.670 -4.431 1.00 95.81 190 VAL A C 1
ATOM 1528 O O . VAL A 1 190 ? -6.234 -5.310 -4.883 1.00 95.81 190 VAL A O 1
ATOM 1531 N N . ILE A 1 191 ? -4.282 -4.243 -5.184 1.00 93.75 191 ILE A N 1
ATOM 1532 C CA . ILE A 1 191 ? -4.218 -4.414 -6.636 1.00 93.75 191 ILE A CA 1
ATOM 1533 C C . ILE A 1 191 ? -2.922 -5.129 -7.009 1.00 93.75 191 ILE A C 1
ATOM 1535 O O . ILE A 1 191 ? -1.852 -4.770 -6.519 1.00 93.75 191 ILE A O 1
ATOM 1539 N N . ALA A 1 192 ? -3.005 -6.122 -7.891 1.00 91.25 192 ALA A N 1
ATOM 1540 C CA . ALA A 1 192 ? -1.837 -6.714 -8.534 1.00 91.25 192 ALA A CA 1
ATOM 1541 C C . ALA A 1 192 ? -2.028 -6.756 -10.053 1.00 91.25 192 ALA A C 1
ATOM 1543 O O . ALA A 1 192 ? -2.928 -7.424 -10.557 1.00 91.25 192 ALA A O 1
ATOM 1544 N N . ASN A 1 193 ? -1.166 -6.058 -10.782 1.00 89.94 193 ASN A N 1
ATOM 1545 C CA . ASN A 1 193 ? -1.125 -6.112 -12.237 1.00 89.94 193 ASN A CA 1
ATOM 1546 C C . ASN A 1 193 ? 0.003 -7.055 -12.646 1.00 89.94 193 ASN A C 1
ATOM 1548 O O . ASN A 1 193 ? 1.165 -6.826 -12.317 1.00 89.94 193 ASN A O 1
ATOM 1552 N N . PHE A 1 194 ? -0.343 -8.141 -13.327 1.00 83.69 194 PHE A N 1
ATOM 1553 C CA . PHE A 1 194 ? 0.609 -9.181 -13.708 1.00 83.69 194 PHE A CA 1
ATOM 1554 C C . PHE A 1 194 ? 1.381 -8.823 -14.977 1.00 83.69 194 PHE A C 1
ATOM 1556 O O . PHE A 1 194 ? 2.497 -9.312 -15.141 1.00 83.69 194 PHE A O 1
ATOM 1563 N N . THR A 1 195 ? 0.819 -7.952 -15.829 1.00 75.25 195 THR A N 1
ATOM 1564 C CA . THR A 1 195 ? 1.304 -7.612 -17.186 1.00 75.25 195 THR A CA 1
ATOM 1565 C C . THR A 1 195 ? 1.488 -8.852 -18.082 1.00 75.25 195 THR A C 1
ATOM 1567 O O . THR A 1 195 ? 1.455 -9.991 -17.608 1.00 75.25 195 THR A O 1
ATOM 1570 N N . GLU A 1 196 ? 1.588 -8.670 -19.397 1.00 70.81 196 GLU A N 1
ATOM 1571 C CA . GLU A 1 196 ? 1.616 -9.777 -20.368 1.00 70.81 196 GLU A CA 1
ATOM 1572 C C . GLU A 1 196 ? 2.879 -9.749 -21.240 1.00 70.81 196 GLU A C 1
ATOM 1574 O O . GLU A 1 196 ? 3.649 -8.793 -21.218 1.00 70.81 196 GLU A O 1
ATOM 1579 N N . GLY A 1 197 ? 3.097 -10.823 -22.006 1.00 67.88 197 GLY A N 1
ATOM 1580 C CA . GLY A 1 197 ? 4.212 -10.929 -22.948 1.00 67.88 197 GLY A CA 1
ATOM 1581 C C . GLY A 1 197 ? 5.583 -10.897 -22.274 1.00 67.88 197 GLY A C 1
ATOM 1582 O O . GLY A 1 197 ? 5.768 -11.456 -21.189 1.00 67.88 197 GLY A O 1
ATOM 1583 N N . GLU A 1 198 ? 6.532 -10.232 -22.931 1.00 61.91 198 GLU A N 1
ATOM 1584 C CA . GLU A 1 198 ? 7.889 -10.047 -22.419 1.00 61.91 198 GLU A CA 1
ATOM 1585 C C . GLU A 1 198 ? 7.933 -9.218 -21.140 1.00 61.91 198 GLU A C 1
ATOM 1587 O O . GLU A 1 198 ? 8.958 -9.269 -20.492 1.00 61.91 198 GLU A O 1
ATOM 1592 N N . ASP A 1 199 ? 6.870 -8.518 -20.729 1.00 67.56 199 ASP A N 1
ATOM 1593 C CA . ASP A 1 199 ? 6.860 -7.701 -19.508 1.00 67.56 199 ASP A CA 1
ATOM 1594 C C . ASP A 1 199 ? 6.248 -8.404 -18.295 1.00 67.56 199 ASP A C 1
ATOM 1596 O O . ASP A 1 199 ? 6.281 -7.855 -17.191 1.00 67.56 199 ASP A O 1
ATOM 1600 N N . ARG A 1 200 ? 5.768 -9.646 -18.466 1.00 77.75 200 ARG A N 1
ATOM 1601 C CA . ARG A 1 200 ? 5.142 -10.458 -17.414 1.00 77.75 200 ARG A CA 1
ATOM 1602 C C . ARG A 1 200 ? 5.940 -10.425 -16.106 1.00 77.75 200 ARG A C 1
ATOM 1604 O O . ARG A 1 200 ? 7.135 -10.719 -16.076 1.00 77.75 200 ARG A O 1
ATOM 1611 N N . ARG A 1 201 ? 5.225 -10.144 -15.016 1.00 81.88 201 ARG A N 1
ATOM 1612 C CA . ARG A 1 201 ? 5.739 -10.003 -13.649 1.00 81.88 201 ARG A CA 1
ATOM 1613 C C . ARG A 1 201 ? 5.690 -11.336 -12.911 1.00 81.88 201 ARG A C 1
ATOM 1615 O O . ARG A 1 201 ? 4.717 -11.660 -12.218 1.00 81.88 201 ARG A O 1
ATOM 1622 N N . GLU A 1 202 ? 6.728 -12.147 -13.086 1.00 81.56 202 GLU A N 1
ATOM 1623 C CA . GLU A 1 202 ? 6.835 -13.440 -12.407 1.00 81.56 202 GLU A CA 1
ATOM 1624 C C . GLU A 1 202 ? 6.859 -13.254 -10.885 1.00 81.56 202 GLU A C 1
ATOM 1626 O O . GLU A 1 202 ? 7.572 -12.414 -10.351 1.00 81.56 202 GLU A O 1
ATOM 1631 N N . GLY A 1 203 ? 6.031 -14.009 -10.161 1.00 82.69 203 GLY A N 1
ATOM 1632 C CA . GLY A 1 203 ? 5.896 -13.863 -8.709 1.00 82.69 203 GLY A CA 1
ATOM 1633 C C . GLY A 1 203 ? 4.876 -12.806 -8.260 1.00 82.69 203 GLY A C 1
ATOM 1634 O O . GLY A 1 203 ? 4.547 -12.775 -7.075 1.00 82.69 203 GLY A O 1
ATOM 1635 N N . ALA A 1 204 ? 4.265 -12.023 -9.162 1.00 84.56 204 ALA A N 1
ATOM 1636 C CA . ALA A 1 204 ? 3.199 -11.069 -8.804 1.00 84.56 204 ALA A CA 1
ATOM 1637 C C . ALA A 1 204 ? 1.972 -11.735 -8.139 1.00 84.56 204 ALA A C 1
ATOM 1639 O O . ALA A 1 204 ? 1.273 -11.127 -7.326 1.00 84.56 204 ALA A O 1
ATOM 1640 N N . GLY A 1 205 ? 1.734 -13.025 -8.399 1.00 88.88 205 GLY A N 1
ATOM 1641 C CA . GLY A 1 205 ? 0.688 -13.786 -7.701 1.00 88.88 205 GLY A CA 1
ATOM 1642 C C . GLY A 1 205 ? 1.005 -13.997 -6.221 1.00 88.88 205 GLY A C 1
ATOM 1643 O O . GLY A 1 205 ? 0.111 -13.969 -5.369 1.00 88.88 205 GLY A O 1
ATOM 1644 N N . SER A 1 206 ? 2.291 -14.151 -5.899 1.00 89.38 206 SER A N 1
ATOM 1645 C CA . SER A 1 206 ? 2.773 -14.183 -4.521 1.00 89.38 206 SER A CA 1
ATOM 1646 C C . SER A 1 206 ? 2.615 -12.810 -3.862 1.00 89.38 206 SER A C 1
ATOM 1648 O O . SER A 1 206 ? 2.154 -12.759 -2.723 1.00 89.38 206 SER A O 1
ATOM 1650 N N . ASP A 1 207 ? 2.863 -11.709 -4.579 1.00 89.62 207 ASP A N 1
ATOM 1651 C CA . ASP A 1 207 ? 2.630 -10.345 -4.074 1.00 89.62 207 ASP A CA 1
ATOM 1652 C C . ASP A 1 207 ? 1.177 -10.140 -3.642 1.00 89.62 207 ASP A C 1
ATOM 1654 O O . ASP A 1 207 ? 0.908 -9.755 -2.500 1.00 89.62 207 ASP A O 1
ATOM 1658 N N . LEU A 1 208 ? 0.224 -10.470 -4.523 1.00 91.56 208 LEU A N 1
ATOM 1659 C CA . LEU A 1 208 ? -1.205 -10.374 -4.225 1.00 91.56 208 LEU A CA 1
ATOM 1660 C C . LEU A 1 208 ? -1.578 -11.202 -2.993 1.00 91.56 208 LEU A C 1
ATOM 1662 O O . LEU A 1 208 ? -2.316 -10.748 -2.112 1.00 91.56 208 LEU A O 1
ATOM 1666 N N . LYS A 1 209 ? -1.048 -12.427 -2.913 1.00 94.62 209 LYS A N 1
ATOM 1667 C CA . LYS A 1 209 ? -1.255 -13.329 -1.780 1.00 94.62 209 LYS A CA 1
ATOM 1668 C C . LYS A 1 209 ? -0.719 -12.728 -0.481 1.00 94.62 209 LYS A C 1
ATOM 1670 O O . LYS A 1 209 ? -1.430 -12.793 0.526 1.00 94.62 209 LYS A O 1
ATOM 1675 N N . TYR A 1 210 ? 0.490 -12.166 -0.477 1.00 92.94 210 TYR A N 1
ATOM 1676 C CA . TYR A 1 210 ? 1.082 -11.564 0.717 1.00 92.94 210 TYR A CA 1
ATOM 1677 C C . TYR A 1 210 ? 0.332 -10.306 1.143 1.00 92.94 210 TYR A C 1
ATOM 1679 O O . TYR A 1 210 ? -0.129 -10.274 2.280 1.00 92.94 210 TYR A O 1
ATOM 1687 N N . MET A 1 211 ? 0.074 -9.351 0.242 1.00 94.56 211 MET A N 1
ATOM 1688 C CA . MET A 1 211 ? -0.717 -8.150 0.557 1.00 94.56 211 MET A CA 1
ATOM 1689 C C . MET A 1 211 ? -2.091 -8.517 1.140 1.00 94.56 211 MET A C 1
ATOM 1691 O O . MET A 1 211 ? -2.483 -8.035 2.206 1.00 94.56 211 MET A O 1
ATOM 1695 N N . LYS A 1 212 ? -2.810 -9.453 0.501 1.00 95.06 212 LYS A N 1
ATOM 1696 C CA . LYS A 1 212 ? -4.117 -9.926 0.982 1.00 95.06 212 LYS A CA 1
ATOM 1697 C C . LYS A 1 212 ? -4.034 -10.527 2.381 1.00 95.06 212 LYS A C 1
ATOM 1699 O O . LYS A 1 212 ? -4.906 -10.263 3.208 1.00 95.06 212 LYS A O 1
ATOM 1704 N N . LYS A 1 213 ? -3.026 -11.359 2.654 1.00 93.25 213 LYS A N 1
ATOM 1705 C CA . LYS A 1 213 ? -2.838 -11.976 3.974 1.00 93.25 213 LYS A CA 1
ATOM 1706 C C . LYS A 1 213 ? -2.460 -10.944 5.034 1.00 93.25 213 LYS A C 1
ATOM 1708 O O . LYS A 1 213 ? -3.070 -10.956 6.099 1.00 93.25 213 LYS A O 1
ATOM 1713 N N . THR A 1 214 ? -1.538 -10.036 4.725 1.00 92.12 214 THR A N 1
ATOM 1714 C CA . THR A 1 214 ? -1.089 -8.951 5.606 1.00 92.12 214 THR A CA 1
ATOM 1715 C C . THR A 1 214 ? -2.264 -8.103 6.080 1.00 92.12 214 THR A C 1
ATOM 1717 O O . THR A 1 214 ? -2.527 -8.023 7.280 1.00 92.12 214 THR A O 1
ATOM 1720 N N . PHE A 1 215 ? -3.047 -7.530 5.162 1.00 92.69 215 PHE A N 1
ATOM 1721 C CA . PHE A 1 215 ? -4.139 -6.637 5.561 1.00 92.69 215 PHE A CA 1
ATOM 1722 C C . PHE A 1 215 ? -5.314 -7.378 6.206 1.00 92.69 215 PHE A C 1
ATOM 1724 O O . PHE A 1 215 ? -5.956 -6.835 7.107 1.00 92.69 215 PHE A O 1
ATOM 1731 N N . LYS A 1 216 ? -5.554 -8.649 5.849 1.00 91.69 216 LYS A N 1
ATOM 1732 C CA . LYS A 1 216 ? -6.488 -9.500 6.605 1.00 91.69 216 LYS A CA 1
ATOM 1733 C C . LYS A 1 216 ? -6.013 -9.726 8.037 1.00 91.69 216 LYS A C 1
ATOM 1735 O O . LYS A 1 216 ? -6.821 -9.616 8.956 1.00 91.69 216 LYS A O 1
ATOM 1740 N N . ARG A 1 217 ? -4.723 -10.015 8.242 1.00 88.38 217 ARG A N 1
ATOM 1741 C CA . ARG A 1 217 ? -4.146 -10.225 9.577 1.00 88.38 217 ARG A CA 1
ATOM 1742 C C . ARG A 1 217 ? -4.280 -8.976 10.447 1.00 88.38 217 ARG A C 1
ATOM 1744 O O . ARG A 1 217 ? -4.671 -9.101 11.607 1.00 88.38 217 ARG A O 1
ATOM 1751 N N . LEU A 1 218 ? -4.060 -7.797 9.861 1.00 88.06 218 LEU A N 1
ATOM 1752 C CA . LEU A 1 218 ? -4.267 -6.486 10.491 1.00 88.06 218 LEU A CA 1
ATOM 1753 C C . LEU A 1 218 ? -5.751 -6.116 10.702 1.00 88.06 218 LEU A C 1
ATOM 1755 O O . LEU A 1 218 ? -6.047 -5.060 11.255 1.00 88.06 218 LEU A O 1
ATOM 1759 N N . GLY A 1 219 ? -6.702 -6.959 10.284 1.00 88.19 219 GLY A N 1
ATOM 1760 C CA . GLY A 1 219 ? -8.130 -6.771 10.546 1.00 88.19 219 GLY A CA 1
ATOM 1761 C C . GLY A 1 219 ? -8.852 -5.827 9.577 1.00 88.19 219 GLY A C 1
ATOM 1762 O O . GLY A 1 219 ? -9.895 -5.273 9.933 1.00 88.19 219 GLY A O 1
ATOM 1763 N N . PHE A 1 220 ? -8.329 -5.616 8.369 1.00 90.69 220 PHE A N 1
ATOM 1764 C CA . PHE A 1 220 ? -9.000 -4.835 7.326 1.00 90.69 220 PHE A CA 1
ATOM 1765 C C . PHE A 1 220 ? -10.029 -5.665 6.558 1.00 90.69 220 PHE A C 1
ATOM 1767 O O . PHE A 1 220 ? -9.885 -6.876 6.376 1.00 90.69 220 PHE A O 1
ATOM 1774 N N . LYS A 1 221 ? -11.051 -4.986 6.028 1.00 92.88 221 LYS A N 1
ATOM 1775 C CA . LYS A 1 221 ? -11.843 -5.531 4.926 1.00 92.88 221 LYS A CA 1
ATOM 1776 C C . LYS A 1 221 ? -10.998 -5.401 3.664 1.00 92.88 221 LYS A C 1
ATOM 1778 O O . LYS A 1 221 ? -10.737 -4.284 3.232 1.00 92.88 221 LYS A O 1
ATOM 1783 N N . VAL A 1 222 ? -10.562 -6.522 3.102 1.00 94.81 222 VAL A N 1
ATOM 1784 C CA . VAL A 1 222 ? -9.682 -6.521 1.926 1.00 94.81 222 VAL A CA 1
ATOM 1785 C C . VAL A 1 222 ? -10.503 -6.673 0.649 1.00 94.81 222 VAL A C 1
ATOM 1787 O O . VAL A 1 222 ? -11.237 -7.652 0.512 1.00 94.81 222 VAL A O 1
ATOM 1790 N N . ASP A 1 223 ? -10.355 -5.714 -0.260 1.00 96.12 223 ASP A N 1
ATOM 1791 C CA . ASP A 1 223 ? -10.909 -5.711 -1.612 1.00 96.12 223 ASP A CA 1
ATOM 1792 C C . ASP A 1 223 ? -9.761 -5.908 -2.611 1.00 96.12 223 ASP A C 1
ATOM 1794 O O . ASP A 1 223 ? -8.873 -5.061 -2.703 1.00 96.12 223 ASP A O 1
ATOM 1798 N N . CYS A 1 224 ? -9.725 -7.060 -3.283 1.00 97.00 224 CYS A N 1
ATOM 1799 C CA . CYS A 1 224 ? -8.621 -7.454 -4.162 1.00 97.00 224 CYS A CA 1
ATOM 1800 C C . CYS A 1 224 ? -9.028 -7.335 -5.628 1.00 97.00 224 CYS A C 1
ATOM 1802 O O . CYS A 1 224 ? -10.075 -7.860 -6.001 1.00 97.00 224 CYS A O 1
ATOM 1804 N N . HIS A 1 225 ? -8.155 -6.750 -6.446 1.00 96.75 225 HIS A N 1
ATOM 1805 C CA . HIS A 1 225 ? -8.317 -6.656 -7.895 1.00 96.75 225 HIS A CA 1
ATOM 1806 C C . HIS A 1 225 ? -7.039 -7.102 -8.608 1.00 96.75 225 HIS A C 1
ATOM 1808 O O . HIS A 1 225 ? -5.931 -6.948 -8.089 1.00 96.75 225 HIS A O 1
ATOM 1814 N N . GLU A 1 226 ? -7.209 -7.653 -9.802 1.00 94.94 226 GLU A N 1
ATOM 1815 C CA . GLU A 1 226 ? -6.135 -8.169 -10.647 1.00 94.94 226 GLU A CA 1
ATOM 1816 C C . GLU A 1 226 ? -6.226 -7.507 -12.019 1.00 94.94 226 GLU A C 1
ATOM 1818 O O . GLU A 1 226 ? -7.335 -7.335 -12.521 1.00 94.94 226 GLU A O 1
ATOM 1823 N N . ASN A 1 227 ? -5.083 -7.162 -12.621 1.00 93.94 227 ASN A N 1
ATOM 1824 C CA . ASN A 1 227 ? -5.011 -6.646 -13.996 1.00 93.94 227 ASN A CA 1
ATOM 1825 C C . ASN A 1 227 ? -5.962 -5.462 -14.257 1.00 93.94 227 ASN A C 1
ATOM 1827 O O . ASN A 1 227 ? -6.726 -5.442 -15.220 1.00 93.94 227 ASN A O 1
ATOM 1831 N N . VAL A 1 228 ? -5.900 -4.468 -13.372 1.00 94.88 228 VAL A N 1
ATOM 1832 C CA . VAL A 1 228 ? -6.761 -3.283 -13.402 1.00 94.88 228 VAL A CA 1
ATOM 1833 C C . VAL A 1 228 ? -6.273 -2.309 -14.470 1.00 94.88 228 VAL A C 1
ATOM 1835 O O . VAL A 1 228 ? -5.097 -1.937 -14.488 1.00 94.88 228 VAL A O 1
ATOM 1838 N N . LYS A 1 229 ? -7.186 -1.850 -15.328 1.00 95.31 229 LYS A N 1
ATOM 1839 C CA . LYS A 1 229 ? -6.940 -0.802 -16.334 1.00 95.31 229 LYS A CA 1
ATOM 1840 C C . LYS A 1 229 ? -6.976 0.602 -15.731 1.00 95.31 229 LYS A C 1
ATOM 1842 O O . LYS A 1 229 ? -7.564 0.812 -14.667 1.00 95.31 229 LYS A O 1
ATOM 1847 N N . GLY A 1 230 ? -6.424 1.602 -16.417 1.00 93.06 230 GLY A N 1
ATOM 1848 C CA . GLY A 1 230 ? -6.403 2.980 -15.909 1.00 93.06 230 GLY A CA 1
ATOM 1849 C C . GLY A 1 230 ? -7.798 3.544 -15.605 1.00 93.06 230 GLY A C 1
ATOM 1850 O O . GLY A 1 230 ? -8.059 4.054 -14.511 1.00 93.06 230 GLY A O 1
ATOM 1851 N N . SER A 1 231 ? -8.739 3.374 -16.535 1.00 95.50 231 SER A N 1
ATOM 1852 C CA . SER A 1 231 ? -10.136 3.816 -16.365 1.00 95.50 231 SER A CA 1
ATOM 1853 C C . SER A 1 231 ? -10.881 3.073 -15.241 1.00 95.50 231 SER A C 1
ATOM 1855 O O . SER A 1 231 ? -11.703 3.658 -14.521 1.00 95.50 231 SER A O 1
ATOM 1857 N N . GLU A 1 232 ? -10.561 1.795 -15.041 1.00 97.31 232 GLU A N 1
ATOM 1858 C CA . GLU A 1 232 ? -11.108 0.974 -13.962 1.00 97.31 232 GLU A CA 1
ATOM 1859 C C . GLU A 1 232 ? -10.584 1.440 -12.605 1.00 97.31 232 GLU A C 1
ATOM 1861 O O . GLU A 1 232 ? -11.380 1.608 -11.678 1.00 97.31 232 GLU A O 1
ATOM 1866 N N . LEU A 1 233 ? -9.283 1.744 -12.492 1.00 96.12 233 LEU A N 1
ATOM 1867 C CA . LEU A 1 233 ? -8.709 2.274 -11.255 1.00 96.12 233 LEU A CA 1
ATOM 1868 C C . LEU A 1 233 ? -9.405 3.572 -10.844 1.00 96.12 233 LEU A C 1
ATOM 1870 O O . LEU A 1 233 ? -9.814 3.708 -9.693 1.00 96.12 233 LEU A O 1
ATOM 1874 N N . VAL A 1 234 ? -9.611 4.502 -11.779 1.00 96.06 234 VAL A N 1
ATOM 1875 C CA . VAL A 1 234 ? -10.340 5.753 -11.508 1.00 96.06 234 VAL A CA 1
ATOM 1876 C C . VAL A 1 234 ? -11.741 5.468 -10.955 1.00 96.06 234 VAL A C 1
ATOM 1878 O O . VAL A 1 234 ? -12.169 6.087 -9.975 1.00 96.06 234 VAL A O 1
ATOM 1881 N N . SER A 1 235 ? -12.454 4.504 -11.535 1.00 97.06 235 SER A N 1
ATOM 1882 C CA . SER A 1 235 ? -13.796 4.115 -11.085 1.00 97.06 235 SER A CA 1
ATOM 1883 C C . SER A 1 235 ? -13.779 3.493 -9.681 1.00 97.06 235 SER A C 1
ATOM 1885 O O . SER A 1 235 ? -14.609 3.838 -8.831 1.00 97.06 235 SER A O 1
ATOM 1887 N N . ILE A 1 236 ? -12.802 2.627 -9.400 1.00 97.19 236 ILE A N 1
ATOM 1888 C CA . ILE A 1 236 ? -12.607 1.991 -8.092 1.00 97.19 236 ILE A CA 1
ATOM 1889 C C . ILE A 1 236 ? -12.269 3.041 -7.023 1.00 97.19 236 ILE A C 1
ATOM 1891 O O . ILE A 1 236 ? -12.898 3.052 -5.965 1.00 97.19 236 ILE A O 1
ATOM 1895 N N . LEU A 1 237 ? -11.340 3.963 -7.295 1.00 95.31 237 LEU A N 1
ATOM 1896 C CA . LEU A 1 237 ? -10.938 5.014 -6.351 1.00 95.31 237 LEU A CA 1
ATOM 1897 C C . LEU A 1 237 ? -12.109 5.932 -5.982 1.00 95.31 237 LEU A C 1
ATOM 1899 O O . LEU A 1 237 ? -12.308 6.230 -4.801 1.00 95.31 237 LEU A O 1
ATOM 1903 N N . ASN A 1 238 ? -12.930 6.317 -6.965 1.00 94.50 238 ASN A N 1
ATOM 1904 C CA . ASN A 1 238 ? -14.158 7.078 -6.727 1.00 94.50 238 ASN A CA 1
ATOM 1905 C C . ASN A 1 238 ? -15.114 6.329 -5.790 1.00 94.50 238 ASN A C 1
ATOM 1907 O O . ASN A 1 238 ? -15.583 6.888 -4.794 1.00 94.50 238 ASN A O 1
ATOM 1911 N N . LYS A 1 239 ? -15.358 5.043 -6.062 1.00 94.25 239 LYS A N 1
ATOM 1912 C CA . LYS A 1 239 ? -16.207 4.188 -5.224 1.00 94.25 239 LYS A CA 1
ATOM 1913 C C . LYS A 1 239 ? -15.650 4.057 -3.802 1.00 94.25 239 LYS A C 1
ATOM 1915 O O . LYS A 1 239 ? -16.402 4.195 -2.838 1.00 94.25 239 LYS A O 1
ATOM 1920 N N . CYS A 1 240 ? -14.347 3.821 -3.651 1.00 93.38 240 CYS A N 1
ATOM 1921 C CA . CYS A 1 240 ? -13.693 3.723 -2.346 1.00 93.38 240 CYS A CA 1
ATOM 1922 C C . CYS A 1 240 ? -13.826 5.025 -1.553 1.00 93.38 240 CYS A C 1
ATOM 1924 O O . CYS A 1 240 ? -14.239 4.979 -0.396 1.00 93.38 240 CYS A O 1
ATOM 1926 N N . SER A 1 241 ? -13.552 6.177 -2.174 1.00 91.31 241 SER A N 1
ATOM 1927 C CA . SER A 1 241 ? -13.672 7.495 -1.536 1.00 91.31 241 SER A CA 1
ATOM 1928 C C . SER A 1 241 ? -15.087 7.744 -0.992 1.00 91.31 241 SER A C 1
ATOM 1930 O O . SER A 1 241 ? -15.257 8.154 0.159 1.00 91.31 241 SER A O 1
ATOM 1932 N N . GLN A 1 242 ? -16.121 7.375 -1.754 1.00 89.62 242 GLN A N 1
ATOM 1933 C CA . GLN A 1 242 ? -17.514 7.461 -1.302 1.00 89.62 242 GLN A CA 1
ATOM 1934 C C . GLN A 1 242 ? -17.801 6.529 -0.112 1.00 89.62 242 GLN A C 1
ATOM 1936 O O . GLN A 1 242 ? -18.415 6.951 0.871 1.00 89.62 242 GLN A O 1
ATOM 1941 N N . GLN A 1 243 ? -17.310 5.285 -0.148 1.00 88.31 243 GLN A N 1
ATOM 1942 C CA . GLN A 1 243 ? -17.495 4.318 0.942 1.00 88.31 243 GLN A CA 1
ATOM 1943 C C . GLN A 1 243 ? -16.859 4.768 2.261 1.00 88.31 243 GLN A C 1
ATOM 1945 O O . GLN A 1 243 ? -17.381 4.437 3.331 1.00 88.31 243 GLN A O 1
ATOM 1950 N N . MET A 1 244 ? -15.772 5.548 2.221 1.00 85.12 244 MET A N 1
ATOM 1951 C CA . MET A 1 244 ? -15.088 6.003 3.439 1.00 85.12 244 MET A CA 1
ATOM 1952 C C . MET A 1 244 ? -15.992 6.835 4.349 1.00 85.12 244 MET A C 1
ATOM 1954 O O . MET A 1 244 ? -15.822 6.808 5.566 1.00 85.12 244 MET A O 1
ATOM 1958 N N . SER A 1 245 ? -17.001 7.502 3.784 1.00 73.94 245 SER A N 1
ATOM 1959 C CA . SER A 1 245 ? -17.966 8.324 4.525 1.00 73.94 245 SER A CA 1
ATOM 1960 C C . SER A 1 245 ? -18.915 7.532 5.424 1.00 73.94 245 SER A C 1
ATOM 1962 O O . SER A 1 245 ? -19.609 8.133 6.238 1.00 73.94 245 SER A O 1
ATOM 1964 N N . THR A 1 246 ? -18.952 6.202 5.303 1.00 68.31 246 THR A N 1
ATOM 1965 C CA . THR A 1 246 ? -20.010 5.385 5.914 1.00 68.31 246 THR A CA 1
ATOM 1966 C C . THR A 1 246 ? -19.580 4.592 7.149 1.00 68.31 246 THR A C 1
ATOM 1968 O O . THR A 1 246 ? -20.401 4.414 8.046 1.00 68.31 246 THR A O 1
ATOM 1971 N N . SER A 1 247 ? -18.332 4.103 7.240 1.00 70.62 247 SER A N 1
ATOM 1972 C CA . SER A 1 247 ? -18.009 3.121 8.297 1.00 70.62 247 SER A CA 1
ATOM 1973 C C . SER A 1 247 ? -16.533 2.867 8.627 1.00 70.62 247 SER A C 1
ATOM 1975 O O . SER A 1 247 ? -16.268 1.986 9.446 1.00 70.62 247 SER A O 1
ATOM 1977 N N . TYR A 1 248 ? -15.569 3.537 7.989 1.00 83.69 248 TYR A N 1
ATOM 1978 C CA . TYR A 1 248 ? -14.153 3.157 8.102 1.00 83.69 248 TYR A CA 1
ATOM 1979 C C . TYR A 1 248 ? -13.307 4.201 8.831 1.00 83.69 248 TYR A C 1
ATOM 1981 O O . TYR A 1 248 ? -13.441 5.406 8.612 1.00 83.69 248 TYR A O 1
ATOM 1989 N N . ASP A 1 249 ? -12.418 3.720 9.700 1.00 86.75 249 ASP A N 1
ATOM 1990 C CA . ASP A 1 249 ? -11.507 4.550 10.496 1.00 86.75 249 ASP A CA 1
ATOM 1991 C C . ASP A 1 249 ? -10.076 4.549 9.955 1.00 86.75 249 ASP A C 1
ATOM 1993 O O . ASP A 1 249 ? -9.253 5.333 10.408 1.00 86.75 249 ASP A O 1
ATOM 1997 N N . CYS A 1 250 ? -9.790 3.716 8.956 1.00 91.31 250 CYS A N 1
ATOM 1998 C CA . CYS A 1 250 ? -8.528 3.684 8.235 1.00 91.31 250 CYS A CA 1
ATOM 1999 C C . CYS A 1 250 ? -8.763 3.270 6.779 1.00 91.31 250 CYS A C 1
ATOM 2001 O O . CYS A 1 250 ? -9.725 2.559 6.467 1.00 91.31 250 CYS A O 1
ATOM 2003 N N . PHE A 1 251 ? -7.880 3.715 5.892 1.00 94.38 251 PHE A N 1
ATOM 2004 C CA . PHE A 1 251 ? -7.850 3.299 4.497 1.00 94.38 251 PHE A CA 1
ATOM 2005 C C . PHE A 1 251 ? -6.443 2.846 4.123 1.00 94.38 251 PHE A C 1
ATOM 2007 O O . PHE A 1 251 ? -5.470 3.511 4.475 1.00 94.38 251 PHE A O 1
ATOM 2014 N N . VAL A 1 252 ? -6.357 1.729 3.409 1.00 95.25 252 VAL A N 1
ATOM 2015 C CA . VAL A 1 252 ? -5.129 1.212 2.814 1.00 95.25 252 VAL A CA 1
ATOM 2016 C C . VAL A 1 252 ? -5.325 1.140 1.303 1.00 95.25 252 VAL A C 1
ATOM 2018 O O . VAL A 1 252 ? -6.317 0.577 0.838 1.00 95.25 252 VAL A O 1
ATOM 2021 N N . PHE A 1 253 ? -4.357 1.647 0.549 1.00 95.31 253 PHE A N 1
ATOM 2022 C CA . PHE A 1 253 ? -4.185 1.329 -0.865 1.00 95.31 253 PHE A CA 1
ATOM 2023 C C . PHE A 1 253 ? -2.850 0.617 -1.042 1.00 95.31 253 PHE A C 1
ATOM 2025 O O . PHE A 1 253 ? -1.810 1.194 -0.733 1.00 95.31 253 PHE A O 1
ATOM 2032 N N . ALA A 1 254 ? -2.886 -0.619 -1.523 1.00 94.56 254 ALA A N 1
ATOM 2033 C CA . ALA A 1 254 ? -1.708 -1.419 -1.803 1.00 94.56 254 ALA A CA 1
ATOM 2034 C C . ALA A 1 254 ? -1.703 -1.841 -3.270 1.00 94.56 254 ALA A C 1
ATOM 2036 O O . ALA A 1 254 ? -2.702 -2.369 -3.763 1.00 94.56 254 ALA A O 1
ATOM 2037 N N . ILE A 1 255 ? -0.599 -1.611 -3.972 1.00 92.75 255 ILE A N 1
ATOM 2038 C CA . ILE A 1 255 ? -0.476 -1.957 -5.388 1.00 92.75 255 ILE A CA 1
ATOM 2039 C C . ILE A 1 255 ? 0.859 -2.633 -5.685 1.00 92.75 255 ILE A C 1
ATOM 2041 O O . ILE A 1 255 ? 1.913 -2.162 -5.263 1.00 92.75 255 ILE A O 1
ATOM 2045 N N . SER A 1 256 ? 0.792 -3.725 -6.444 1.00 91.12 256 SER A N 1
ATOM 2046 C CA . SER A 1 256 ? 1.929 -4.369 -7.095 1.00 91.12 256 SER A CA 1
ATOM 2047 C C . SER A 1 256 ? 1.773 -4.205 -8.609 1.00 91.12 256 SER A C 1
ATOM 2049 O O . SER A 1 256 ? 0.873 -4.804 -9.195 1.00 91.12 256 SER A O 1
ATOM 2051 N N . SER A 1 257 ? 2.621 -3.391 -9.242 1.00 87.25 257 SER A N 1
ATOM 2052 C CA . SER A 1 257 ? 2.633 -3.172 -10.703 1.00 87.25 257 SER A CA 1
ATOM 2053 C C . SER A 1 257 ? 4.042 -2.829 -11.209 1.00 87.25 257 SER A C 1
ATOM 2055 O O . SER A 1 257 ? 4.977 -2.783 -10.414 1.00 87.25 257 SER A O 1
ATOM 2057 N N . HIS A 1 258 ? 4.221 -2.580 -12.504 1.00 83.38 258 HIS A N 1
ATOM 2058 C CA . HIS A 1 258 ? 5.381 -1.817 -12.978 1.00 83.38 258 HIS A CA 1
ATOM 2059 C C . HIS A 1 258 ? 5.212 -0.335 -12.629 1.00 83.38 258 HIS A C 1
ATOM 2061 O O . HIS A 1 258 ? 4.101 0.158 -12.394 1.00 83.38 258 HIS A O 1
ATOM 2067 N N . GLY A 1 259 ? 6.328 0.380 -12.550 1.00 76.69 259 GLY A N 1
ATOM 2068 C CA . GLY A 1 259 ? 6.332 1.809 -12.257 1.00 76.69 259 GLY A CA 1
ATOM 2069 C C . GLY A 1 259 ? 7.510 2.512 -12.897 1.00 76.69 259 GLY A C 1
ATOM 2070 O O . GLY A 1 259 ? 8.527 1.905 -13.222 1.00 76.69 259 GLY A O 1
ATOM 2071 N N . MET A 1 260 ? 7.374 3.813 -13.091 1.00 75.50 260 MET A N 1
ATOM 2072 C CA . MET A 1 260 ? 8.438 4.622 -13.666 1.00 75.50 260 MET A CA 1
ATOM 2073 C C . MET A 1 260 ? 8.435 6.024 -13.073 1.00 75.50 260 MET A C 1
ATOM 2075 O O . MET A 1 260 ? 7.469 6.476 -12.453 1.00 75.50 260 MET A O 1
ATOM 2079 N N . GLU A 1 261 ? 9.546 6.722 -13.261 1.00 74.81 261 GLU A N 1
ATOM 2080 C CA . GLU A 1 261 ? 9.716 8.097 -12.821 1.00 74.81 261 GLU A CA 1
ATOM 2081 C C . GLU A 1 261 ? 9.782 9.021 -14.040 1.00 74.81 261 GLU A C 1
ATOM 2083 O O . GLU A 1 261 ? 10.749 8.990 -14.802 1.00 74.81 261 GLU A O 1
ATOM 2088 N N . PHE A 1 262 ? 8.778 9.883 -14.207 1.00 74.31 262 PHE A N 1
ATOM 2089 C CA . PHE A 1 262 ? 8.772 10.901 -15.258 1.00 74.31 262 PHE A CA 1
ATOM 2090 C C . PHE A 1 262 ? 9.331 12.223 -14.755 1.00 74.31 262 PHE A C 1
ATOM 2092 O O . PHE A 1 262 ? 8.956 12.684 -13.679 1.00 74.31 262 PHE A O 1
ATOM 2099 N N . VAL A 1 263 ? 10.165 12.876 -15.564 1.00 73.12 263 VAL A N 1
ATOM 2100 C CA . VAL A 1 263 ? 10.575 14.267 -15.341 1.00 73.12 263 VAL A CA 1
ATOM 2101 C C . VAL A 1 263 ? 9.677 15.190 -16.164 1.00 73.12 263 VAL A C 1
ATOM 2103 O O . VAL A 1 263 ? 9.574 15.043 -17.378 1.00 73.12 263 VAL A O 1
ATOM 2106 N N . GLN A 1 264 ? 9.030 16.152 -15.513 1.00 72.44 264 GLN A N 1
ATOM 2107 C CA . GLN A 1 264 ? 8.167 17.157 -16.138 1.00 72.44 264 GLN A CA 1
ATOM 2108 C C . GLN A 1 264 ? 8.535 18.551 -15.672 1.00 72.44 264 GLN A C 1
ATOM 2110 O O . GLN A 1 264 ? 8.989 18.716 -14.552 1.00 72.44 264 GLN A O 1
ATOM 2115 N N . LYS A 1 265 ? 8.293 19.574 -16.491 1.00 74.38 265 LYS A N 1
ATOM 2116 C CA . LYS A 1 265 ? 8.417 20.954 -16.018 1.00 74.38 265 LYS A CA 1
ATOM 2117 C C . LYS A 1 265 ? 7.175 21.350 -15.228 1.00 74.38 265 LYS A C 1
ATOM 2119 O O . LYS A 1 265 ? 6.056 21.144 -15.695 1.00 74.38 265 LYS A O 1
ATOM 2124 N N . ASP A 1 266 ? 7.363 21.911 -14.042 1.00 75.06 266 ASP A N 1
ATOM 2125 C CA . ASP A 1 266 ? 6.269 22.511 -13.292 1.00 75.06 266 ASP A CA 1
ATOM 2126 C C . ASP A 1 266 ? 5.849 23.869 -13.887 1.00 75.06 266 ASP A C 1
ATOM 2128 O O . ASP A 1 266 ? 6.382 24.341 -14.895 1.00 75.06 266 ASP A O 1
ATOM 2132 N N . LYS A 1 267 ? 4.872 24.523 -13.247 1.00 75.44 267 LYS A N 1
ATOM 2133 C CA . LYS A 1 267 ? 4.366 25.837 -13.680 1.00 75.44 267 LYS A CA 1
ATOM 2134 C C . LYS A 1 267 ? 5.418 26.950 -13.613 1.00 75.44 267 LYS A C 1
ATOM 2136 O O . LYS A 1 267 ? 5.213 27.997 -14.218 1.00 75.44 267 LYS A O 1
ATOM 2141 N N . MET A 1 268 ? 6.492 26.742 -12.859 1.00 77.00 268 MET A N 1
ATOM 2142 C CA . MET A 1 268 ? 7.608 27.669 -12.682 1.00 77.00 268 MET A CA 1
ATOM 2143 C C . MET A 1 268 ? 8.777 27.337 -13.625 1.00 77.00 268 MET A C 1
ATOM 2145 O O . MET A 1 268 ? 9.754 28.078 -13.669 1.00 77.00 268 MET A O 1
ATOM 2149 N N . GLY A 1 269 ? 8.657 26.274 -14.429 1.00 74.00 269 GLY A N 1
ATOM 2150 C CA . GLY A 1 269 ? 9.681 25.815 -15.363 1.00 74.00 269 GLY A CA 1
ATOM 2151 C C . GLY A 1 269 ? 10.720 24.876 -14.745 1.00 74.00 269 GLY A C 1
ATOM 2152 O O . GLY A 1 269 ? 11.635 24.453 -15.459 1.00 74.00 269 GLY A O 1
ATOM 2153 N N . ASN A 1 270 ? 10.575 24.515 -13.467 1.00 74.62 270 ASN A N 1
ATOM 2154 C CA . ASN A 1 270 ? 11.489 23.632 -12.751 1.00 74.62 270 ASN A CA 1
ATOM 2155 C C . ASN A 1 270 ? 11.254 22.180 -13.167 1.00 74.62 270 ASN A C 1
ATOM 2157 O O . ASN A 1 270 ? 10.115 21.745 -13.330 1.00 74.62 270 ASN A O 1
ATOM 2161 N N . SER A 1 271 ? 12.333 21.418 -13.351 1.00 72.25 271 SER A N 1
ATOM 2162 C CA . SER A 1 271 ? 12.227 19.996 -13.686 1.00 72.25 271 SER A CA 1
ATOM 2163 C C . SER A 1 271 ? 11.844 19.206 -12.445 1.00 72.25 271 SER A C 1
ATOM 2165 O O . SER A 1 271 ? 12.578 19.208 -11.470 1.00 72.25 271 SER A O 1
ATOM 2167 N N . VAL A 1 272 ? 10.721 18.510 -12.510 1.00 71.12 272 VAL A N 1
ATOM 2168 C CA . VAL A 1 272 ? 10.071 17.798 -11.422 1.00 71.12 272 VAL A CA 1
ATOM 2169 C C . VAL A 1 272 ? 9.951 16.323 -11.760 1.00 71.12 272 VAL A C 1
ATOM 2171 O O . VAL A 1 272 ? 9.302 15.953 -12.735 1.00 71.12 272 VAL A O 1
ATOM 2174 N N . GLN A 1 273 ? 10.533 15.472 -10.922 1.00 71.75 273 GLN A N 1
ATOM 2175 C CA . GLN A 1 273 ? 10.407 14.024 -11.051 1.00 71.75 273 GLN A CA 1
ATOM 2176 C C . GLN A 1 273 ? 9.156 13.511 -10.317 1.00 71.75 273 GLN A C 1
ATOM 2178 O O . GLN A 1 273 ? 8.928 13.887 -9.170 1.00 71.75 273 GLN A O 1
ATOM 2183 N N . GLN A 1 274 ? 8.344 12.668 -10.961 1.00 74.69 274 GLN A N 1
ATOM 2184 C CA . GLN A 1 274 ? 7.106 12.108 -10.408 1.00 74.69 274 GLN A CA 1
ATOM 2185 C C . GLN A 1 274 ? 7.026 10.603 -10.632 1.00 74.69 274 GLN A C 1
ATOM 2187 O O . GLN A 1 274 ? 7.296 10.122 -11.729 1.00 74.69 274 GLN A O 1
ATOM 2192 N N . HIS A 1 275 ? 6.582 9.883 -9.603 1.00 79.94 275 HIS A N 1
ATOM 2193 C CA . HIS A 1 275 ? 6.296 8.457 -9.692 1.00 79.94 275 HIS A CA 1
ATOM 2194 C C . HIS A 1 275 ? 4.946 8.219 -10.376 1.00 79.94 275 HIS A C 1
ATOM 2196 O O . HIS A 1 275 ? 3.919 8.799 -9.987 1.00 79.94 275 HIS A O 1
ATOM 2202 N N . VAL A 1 276 ? 4.950 7.332 -11.364 1.00 83.19 276 VAL A N 1
ATOM 2203 C CA . VAL A 1 276 ? 3.748 6.805 -12.002 1.00 83.19 276 VAL A CA 1
ATOM 2204 C C . VAL A 1 276 ? 3.713 5.292 -11.893 1.00 83.19 276 VAL A C 1
ATOM 2206 O O . VAL A 1 276 ? 4.741 4.623 -11.806 1.00 83.19 276 VAL A O 1
ATOM 2209 N N . ILE A 1 277 ? 2.499 4.768 -11.897 1.00 85.94 277 ILE A N 1
ATOM 2210 C CA . ILE A 1 277 ? 2.217 3.343 -11.888 1.00 85.94 277 ILE A CA 1
ATOM 2211 C C . ILE A 1 277 ? 1.666 2.984 -13.259 1.00 85.94 277 ILE A C 1
ATOM 2213 O O . ILE A 1 277 ? 0.737 3.639 -13.734 1.00 85.94 277 ILE A O 1
ATOM 2217 N N . GLU A 1 278 ? 2.243 1.962 -13.874 1.00 86.88 278 GLU A N 1
ATOM 2218 C CA . GLU A 1 278 ? 1.714 1.379 -15.100 1.00 86.88 278 GLU A CA 1
ATOM 2219 C C . GLU A 1 278 ? 0.481 0.534 -14.775 1.00 86.88 278 GLU A C 1
ATOM 2221 O O . GLU A 1 278 ? 0.461 -0.239 -13.811 1.00 86.88 278 GLU A O 1
ATOM 2226 N N . MET A 1 279 ? -0.571 0.704 -15.557 1.00 90.75 279 MET A N 1
ATOM 2227 C CA . MET A 1 279 ? -1.825 -0.025 -15.441 1.00 90.75 279 MET A CA 1
ATOM 2228 C C . MET A 1 279 ? -1.856 -1.174 -16.452 1.00 90.75 279 MET A C 1
ATOM 2230 O O . MET A 1 279 ? -0.996 -1.284 -17.317 1.00 90.75 279 MET A O 1
ATOM 2234 N N . PHE A 1 280 ? -2.834 -2.073 -16.347 1.00 90.81 280 PHE A N 1
ATOM 2235 C CA . PHE A 1 280 ? -2.858 -3.278 -17.183 1.00 90.81 280 PHE A CA 1
ATOM 2236 C C . PHE A 1 280 ? -3.029 -3.003 -18.687 1.00 90.81 280 PHE A C 1
ATOM 2238 O O . PHE A 1 280 ? -2.641 -3.818 -19.514 1.00 90.81 280 PHE A O 1
ATOM 2245 N N . ASP A 1 281 ? -3.606 -1.858 -19.042 1.00 89.56 281 ASP A N 1
ATOM 2246 C CA . ASP A 1 281 ? -3.753 -1.372 -20.414 1.00 89.56 281 ASP A CA 1
ATOM 2247 C C . ASP A 1 281 ? -2.533 -0.583 -20.929 1.00 89.56 281 ASP A C 1
ATOM 2249 O O . ASP A 1 281 ? -2.609 -0.011 -22.012 1.00 89.56 281 ASP A O 1
ATOM 2253 N N . GLY A 1 282 ? -1.426 -0.539 -20.176 1.00 86.06 282 GLY A N 1
ATOM 2254 C CA . GLY A 1 282 ? -0.225 0.241 -20.509 1.00 86.06 282 GLY A CA 1
ATOM 2255 C C . GLY A 1 282 ? -0.362 1.744 -20.233 1.00 86.06 282 GLY A C 1
ATOM 2256 O O . GLY A 1 282 ? 0.583 2.505 -20.425 1.00 86.06 282 GLY A O 1
ATOM 2257 N N . GLU A 1 283 ? -1.529 2.191 -19.760 1.00 89.00 283 GLU A N 1
ATOM 2258 C CA . GLU A 1 283 ? -1.741 3.564 -19.307 1.00 89.00 283 GLU A CA 1
ATOM 2259 C C . GLU A 1 283 ? -0.983 3.832 -18.002 1.00 89.00 283 GLU A C 1
ATOM 2261 O O . GLU A 1 283 ? -0.809 2.945 -17.165 1.00 89.00 283 GLU A O 1
ATOM 2266 N N . TYR A 1 284 ? -0.592 5.085 -17.776 1.00 87.25 284 TYR A N 1
ATOM 2267 C CA . TYR A 1 284 ? 0.121 5.486 -16.563 1.00 87.25 284 TYR A CA 1
ATOM 2268 C C . TYR A 1 284 ? -0.741 6.368 -15.668 1.00 87.25 284 TYR A C 1
ATOM 2270 O O . TYR A 1 284 ? -1.362 7.331 -16.118 1.00 87.25 284 TYR A O 1
ATOM 2278 N N . ILE A 1 285 ? -0.721 6.090 -14.365 1.00 88.19 285 ILE A N 1
ATOM 2279 C CA . ILE A 1 285 ? -1.391 6.915 -13.357 1.00 88.19 285 ILE A CA 1
ATOM 2280 C C . ILE A 1 285 ? -0.365 7.461 -12.372 1.00 88.19 285 ILE A C 1
ATOM 2282 O O . ILE A 1 285 ? 0.402 6.717 -11.759 1.00 88.19 285 ILE A O 1
ATOM 2286 N N . TYR A 1 286 ? -0.374 8.780 -12.170 1.00 87.12 286 TYR A N 1
ATOM 2287 C CA . TYR A 1 286 ? 0.483 9.405 -11.171 1.00 87.12 286 TYR A CA 1
ATOM 2288 C C . TYR A 1 286 ? 0.069 8.982 -9.769 1.00 87.12 286 TYR A C 1
ATOM 2290 O O . TYR A 1 286 ? -1.090 9.109 -9.368 1.00 87.12 286 TYR A O 1
ATOM 2298 N N . THR A 1 287 ? 1.045 8.585 -8.955 1.00 86.25 287 THR A N 1
ATOM 2299 C CA . THR A 1 287 ? 0.784 8.236 -7.552 1.00 86.25 287 THR A CA 1
ATOM 2300 C C . THR A 1 287 ? 0.205 9.413 -6.769 1.00 86.25 287 THR A C 1
ATOM 2302 O O . THR A 1 287 ? -0.635 9.215 -5.892 1.00 86.25 287 THR A O 1
ATOM 2305 N N . LYS A 1 288 ? 0.579 10.651 -7.125 1.00 85.56 288 LYS A N 1
ATOM 2306 C CA . LYS A 1 288 ? -0.005 11.867 -6.538 1.00 85.56 288 LYS A CA 1
ATOM 2307 C C . LYS A 1 288 ? -1.527 11.936 -6.742 1.00 85.56 288 LYS A C 1
ATOM 2309 O O . LYS A 1 288 ? -2.234 12.342 -5.826 1.00 85.56 288 LYS A O 1
ATOM 2314 N N . ASP A 1 289 ? -2.022 11.498 -7.902 1.00 89.88 289 ASP A N 1
ATOM 2315 C CA . ASP A 1 289 ? -3.437 11.598 -8.259 1.00 89.88 289 ASP A CA 1
ATOM 2316 C C . ASP A 1 289 ? -4.257 10.585 -7.459 1.00 89.88 289 ASP A C 1
ATOM 2318 O O . ASP A 1 289 ? -5.343 10.916 -6.988 1.00 89.88 289 ASP A O 1
ATOM 2322 N N . ILE A 1 290 ? -3.695 9.395 -7.209 1.00 90.94 290 ILE A N 1
ATOM 2323 C CA . ILE A 1 290 ? -4.271 8.378 -6.316 1.00 90.94 290 ILE A CA 1
ATOM 2324 C C . ILE A 1 290 ? -4.376 8.920 -4.886 1.00 90.94 290 ILE A C 1
ATOM 2326 O O . ILE A 1 290 ? -5.442 8.864 -4.273 1.00 90.94 290 ILE A O 1
ATOM 2330 N N . LEU A 1 291 ? -3.285 9.478 -4.352 1.00 89.56 291 LEU A N 1
ATOM 2331 C CA . LEU A 1 291 ? -3.248 10.026 -2.991 1.00 89.56 291 LEU A CA 1
ATOM 2332 C C . LEU A 1 291 ? -4.239 11.173 -2.796 1.00 89.56 291 LEU A C 1
ATOM 2334 O O . LEU A 1 291 ? -4.862 11.307 -1.739 1.00 89.56 291 LEU A O 1
ATOM 2338 N N . ASP A 1 292 ? -4.420 11.985 -3.829 1.00 91.12 292 ASP A N 1
ATOM 2339 C CA . ASP A 1 292 ? -5.309 13.129 -3.801 1.00 91.12 292 ASP A CA 1
ATOM 2340 C C . ASP A 1 292 ? -6.776 12.766 -3.558 1.00 91.12 292 ASP A C 1
ATOM 2342 O O . ASP A 1 292 ? -7.483 13.563 -2.938 1.00 91.12 292 ASP A O 1
ATOM 2346 N N . TYR A 1 293 ? -7.236 11.575 -3.963 1.00 92.31 293 TYR A N 1
ATOM 2347 C CA . TYR A 1 293 ? -8.594 11.099 -3.657 1.00 92.31 293 TYR A CA 1
ATOM 2348 C C . TYR A 1 293 ? -8.886 11.045 -2.156 1.00 92.31 293 TYR A C 1
ATOM 2350 O O . TYR A 1 293 ? -10.045 11.181 -1.759 1.00 92.31 293 TYR A O 1
ATOM 2358 N N . PHE A 1 294 ? -7.854 10.862 -1.329 1.00 91.19 294 PHE A N 1
ATOM 2359 C CA . PHE A 1 294 ? -7.987 10.579 0.101 1.00 91.19 294 PHE A CA 1
ATOM 2360 C C . PHE A 1 294 ? -7.385 11.665 0.999 1.00 91.19 294 PHE A C 1
ATOM 2362 O O . PHE A 1 294 ? -7.245 11.462 2.205 1.00 91.19 294 PHE A O 1
ATOM 2369 N N . ASN A 1 295 ? -7.040 12.829 0.446 1.00 90.81 295 ASN A N 1
ATOM 2370 C CA . ASN A 1 295 ? -6.597 13.964 1.253 1.00 90.81 295 ASN A CA 1
ATOM 2371 C C . ASN A 1 295 ? -7.765 14.601 2.036 1.00 90.81 295 ASN A C 1
ATOM 2373 O O . ASN A 1 295 ? -8.939 14.402 1.718 1.00 90.81 295 ASN A O 1
ATOM 2377 N N . ASP A 1 296 ? -7.445 15.418 3.045 1.00 91.44 296 ASP A N 1
ATOM 2378 C CA . ASP A 1 296 ? -8.444 16.029 3.939 1.00 91.44 296 ASP A CA 1
ATOM 2379 C C . ASP A 1 296 ? -9.470 16.921 3.212 1.00 91.44 296 ASP A C 1
ATOM 2381 O O . ASP A 1 296 ? -10.557 17.172 3.742 1.00 91.44 296 ASP A O 1
ATOM 2385 N N . ARG A 1 297 ? -9.130 17.433 2.017 1.00 91.81 297 ARG A N 1
ATOM 2386 C CA . ARG A 1 297 ? -10.015 18.290 1.215 1.00 91.81 297 ARG A CA 1
ATOM 2387 C C . ARG A 1 297 ? -11.024 17.461 0.424 1.00 91.81 297 ARG A C 1
ATOM 2389 O O . ARG A 1 297 ? -12.209 17.790 0.456 1.00 91.81 297 ARG A O 1
ATOM 2396 N N . LYS A 1 298 ? -10.566 16.413 -0.273 1.00 91.44 298 LYS A N 1
ATOM 2397 C CA . LYS A 1 298 ? -11.407 15.578 -1.148 1.00 91.44 298 LYS A CA 1
ATOM 2398 C C . LYS A 1 298 ? -12.154 14.484 -0.375 1.00 91.44 298 LYS A C 1
ATOM 2400 O O . LYS A 1 298 ? -13.308 14.221 -0.688 1.00 91.44 298 LYS A O 1
ATOM 2405 N N . CYS A 1 299 ? -11.562 13.919 0.681 1.00 91.25 299 CYS A N 1
ATOM 2406 C CA . CYS A 1 299 ? -12.168 12.861 1.493 1.00 91.25 299 CYS A CA 1
ATOM 2407 C C . CYS A 1 299 ? -12.268 13.260 2.973 1.00 91.25 299 CYS A C 1
ATOM 2409 O O . CYS A 1 299 ? -11.533 12.774 3.837 1.00 91.25 299 CYS A O 1
ATOM 2411 N N . LYS A 1 300 ? -13.245 14.121 3.291 1.00 91.75 300 LYS A N 1
ATOM 2412 C CA . LYS A 1 300 ? -13.497 14.613 4.663 1.00 91.75 300 LYS A CA 1
ATOM 2413 C C . LYS A 1 300 ? -13.696 13.488 5.685 1.00 91.75 300 LYS A C 1
ATOM 2415 O O . LYS A 1 300 ? -13.344 13.654 6.849 1.00 91.75 300 LYS A O 1
ATOM 2420 N N . ALA A 1 301 ? -14.224 12.347 5.248 1.00 90.62 301 ALA A N 1
ATOM 2421 C CA . ALA A 1 301 ? -14.460 11.174 6.082 1.00 90.62 301 ALA A CA 1
ATOM 2422 C C . ALA A 1 301 ? -13.191 10.549 6.682 1.00 90.62 301 ALA A C 1
ATOM 2424 O O . ALA A 1 301 ? -13.279 9.887 7.715 1.00 90.62 301 ALA A O 1
ATOM 2425 N N . LEU A 1 302 ? -12.033 10.769 6.046 1.00 90.50 302 LEU A N 1
ATOM 2426 C CA . LEU A 1 302 ? -10.718 10.294 6.488 1.00 90.50 302 LEU A CA 1
ATOM 2427 C C . LEU A 1 302 ? -9.874 11.394 7.151 1.00 90.50 302 LEU A C 1
ATOM 2429 O O . LEU A 1 302 ? -8.692 11.187 7.438 1.00 90.50 302 LEU A O 1
ATOM 2433 N N . LYS A 1 303 ? -10.449 12.572 7.410 1.00 91.62 303 LYS A N 1
ATOM 2434 C CA . LYS A 1 303 ? -9.753 13.632 8.142 1.00 91.62 303 LYS A CA 1
ATOM 2435 C C . LYS A 1 303 ? -9.442 13.154 9.564 1.00 91.62 303 LYS A C 1
ATOM 2437 O O . LYS A 1 303 ? -10.329 12.648 10.248 1.00 91.62 303 LYS A O 1
ATOM 2442 N N . ASN A 1 304 ? -8.201 13.345 10.020 1.00 89.62 304 ASN A N 1
ATOM 2443 C CA . ASN A 1 304 ? -7.703 12.869 11.321 1.00 89.62 304 ASN A CA 1
ATOM 2444 C C . ASN A 1 304 ? -7.682 11.340 11.498 1.00 89.62 304 ASN A C 1
ATOM 2446 O O . ASN A 1 304 ? -7.573 10.857 12.625 1.00 89.62 304 ASN A O 1
ATOM 2450 N N . LYS A 1 305 ? -7.777 10.586 10.401 1.00 91.69 305 LYS A N 1
ATOM 2451 C CA . LYS A 1 305 ? -7.711 9.123 10.378 1.00 91.69 305 LYS A CA 1
ATOM 2452 C C . LYS A 1 305 ? -6.491 8.657 9.583 1.00 91.69 305 LYS A C 1
ATOM 2454 O O . LYS A 1 305 ? -6.156 9.311 8.586 1.00 91.69 305 LYS A O 1
ATOM 2459 N N . PRO A 1 306 ? -5.839 7.553 9.990 1.00 91.88 306 PRO A N 1
ATOM 2460 C CA . PRO A 1 306 ? -4.647 7.058 9.322 1.00 91.88 306 PRO A CA 1
ATOM 2461 C C . PRO A 1 306 ? -4.980 6.524 7.925 1.00 91.88 306 PRO A C 1
ATOM 2463 O O . PRO A 1 306 ? -5.976 5.825 7.720 1.00 91.88 306 PRO A O 1
ATOM 2466 N N . LYS A 1 307 ? -4.118 6.853 6.966 1.00 91.00 307 LYS A N 1
ATOM 2467 C CA . LYS A 1 307 ? -4.208 6.474 5.554 1.00 91.00 307 LYS A CA 1
ATOM 2468 C C . LYS A 1 307 ? -2.877 5.861 5.144 1.00 91.00 307 LYS A C 1
ATOM 2470 O O . LYS A 1 307 ? -1.852 6.529 5.245 1.00 91.00 307 LYS A O 1
ATOM 2475 N N . LEU A 1 308 ? -2.872 4.607 4.723 1.00 85.94 308 LEU A N 1
ATOM 2476 C CA . LEU A 1 308 ? -1.644 3.909 4.360 1.00 85.94 308 LEU A CA 1
ATOM 2477 C C . LEU A 1 308 ? -1.616 3.668 2.850 1.00 85.94 308 LEU A C 1
ATOM 2479 O O . LEU A 1 308 ? -2.578 3.162 2.277 1.00 85.94 308 LEU A O 1
ATOM 2483 N N . LEU A 1 309 ? -0.512 4.034 2.216 1.00 74.94 309 LEU A N 1
ATOM 2484 C CA . LEU A 1 309 ? -0.204 3.720 0.832 1.00 74.94 309 LEU A CA 1
ATOM 2485 C C . LEU A 1 309 ? 0.992 2.769 0.812 1.00 74.94 309 LEU A C 1
ATOM 2487 O O . LEU A 1 309 ? 2.058 3.103 1.323 1.00 74.94 309 LEU A O 1
ATOM 2491 N N . GLU A 1 310 ? 0.827 1.614 0.188 1.00 72.06 310 GLU A N 1
ATOM 2492 C CA . GLU A 1 310 ? 1.896 0.652 -0.052 1.00 72.06 310 GLU A CA 1
ATOM 2493 C C . GLU A 1 310 ? 2.053 0.456 -1.559 1.00 72.06 310 GLU A C 1
ATOM 2495 O O . GLU A 1 310 ? 1.194 -0.113 -2.229 1.00 72.06 310 GLU A O 1
ATOM 2500 N N . ALA A 1 311 ? 3.138 0.973 -2.120 1.00 64.38 311 ALA A N 1
ATOM 2501 C CA . ALA A 1 311 ? 3.429 0.852 -3.539 1.00 64.38 311 ALA A CA 1
ATOM 2502 C C . ALA A 1 311 ? 4.635 -0.074 -3.726 1.00 64.38 311 ALA A C 1
ATOM 2504 O O . ALA A 1 311 ? 5.786 0.324 -3.547 1.00 64.38 311 ALA A O 1
ATOM 2505 N N . SER A 1 312 ? 4.364 -1.321 -4.107 1.00 61.16 312 SER A N 1
ATOM 2506 C CA . SER A 1 312 ? 5.374 -2.265 -4.584 1.00 61.16 312 SER A CA 1
ATOM 2507 C C . SER A 1 312 ? 5.426 -2.202 -6.109 1.00 61.16 312 SER A C 1
ATOM 2509 O O . SER A 1 312 ? 4.986 -3.126 -6.790 1.00 61.16 312 SER A O 1
ATOM 2511 N N . ALA A 1 313 ? 5.900 -1.080 -6.650 1.00 57.25 313 ALA A N 1
ATOM 2512 C CA . ALA A 1 313 ? 6.124 -0.959 -8.083 1.00 57.25 313 ALA A CA 1
ATOM 2513 C C . ALA A 1 313 ? 7.524 -1.486 -8.444 1.00 57.25 313 ALA A C 1
ATOM 2515 O O . ALA A 1 313 ? 8.515 -1.002 -7.897 1.00 57.25 313 ALA A O 1
ATOM 2516 N N . ASP A 1 314 ? 7.618 -2.467 -9.343 1.00 55.03 314 ASP A N 1
ATOM 2517 C CA . ASP A 1 314 ? 8.908 -2.999 -9.797 1.00 55.03 314 ASP A CA 1
ATOM 2518 C C . ASP A 1 314 ? 9.426 -2.191 -10.978 1.00 55.03 314 ASP A C 1
ATOM 2520 O O . ASP A 1 314 ? 9.314 -2.649 -12.103 1.00 55.03 314 ASP A O 1
ATOM 2524 N N . SER A 1 315 ? 9.992 -1.006 -10.741 1.00 43.16 315 SER A N 1
ATOM 2525 C CA . SER A 1 315 ? 11.164 -0.538 -11.500 1.00 43.16 315 SER A CA 1
ATOM 2526 C C . SER A 1 315 ? 11.577 0.888 -11.157 1.00 43.16 315 SER A C 1
ATOM 2528 O O . SER A 1 315 ? 10.733 1.765 -11.015 1.00 43.16 315 SER A O 1
ATOM 2530 N N . CYS A 1 316 ? 12.898 1.121 -11.154 1.00 34.31 316 CYS A N 1
ATOM 2531 C CA . CYS A 1 316 ? 13.510 2.303 -11.770 1.00 34.31 316 CYS A CA 1
ATOM 2532 C C . CYS A 1 316 ? 14.978 2.039 -12.175 1.00 34.31 316 CYS A C 1
ATOM 2534 O O . CYS A 1 316 ? 15.840 1.983 -11.302 1.00 34.31 316 CYS A O 1
ATOM 2536 N N . ILE A 1 317 ? 15.212 1.957 -13.505 1.00 28.89 317 ILE A N 1
ATOM 2537 C CA . ILE A 1 317 ? 16.428 2.188 -14.340 1.00 28.89 317 ILE A CA 1
ATOM 2538 C C . ILE A 1 317 ? 16.722 1.033 -15.348 1.00 28.89 317 ILE A C 1
ATOM 2540 O O . ILE A 1 317 ? 17.032 -0.093 -15.007 1.00 28.89 317 ILE A O 1
ATOM 2544 N N . ASN A 1 318 ? 16.786 1.296 -16.644 1.00 26.95 318 ASN A N 1
ATOM 2545 C CA . ASN A 1 318 ? 17.554 0.435 -17.550 1.00 26.95 318 ASN A CA 1
ATOM 2546 C C . ASN A 1 318 ? 18.858 1.183 -17.826 1.00 26.95 318 ASN A C 1
ATOM 2548 O O . ASN A 1 318 ? 18.847 2.197 -18.516 1.00 26.95 318 ASN A O 1
ATOM 2552 N N . ILE A 1 319 ? 19.972 0.761 -17.216 1.00 24.48 319 ILE A N 1
ATOM 2553 C CA . ILE A 1 319 ? 21.297 1.326 -17.542 1.00 24.48 319 ILE A CA 1
ATOM 2554 C C . ILE A 1 319 ? 21.827 0.732 -18.855 1.00 24.48 319 ILE A C 1
ATOM 2556 O O . ILE A 1 319 ? 22.736 1.290 -19.465 1.00 24.48 319 ILE A O 1
ATOM 2560 N N . LEU A 1 320 ? 21.241 -0.378 -19.311 1.00 25.33 320 LEU A N 1
ATOM 2561 C CA . LEU A 1 320 ? 21.751 -1.133 -20.449 1.00 25.33 320 LEU A CA 1
ATOM 2562 C C . LEU A 1 320 ? 21.242 -0.647 -21.814 1.00 25.33 320 LEU A C 1
ATOM 2564 O O . LEU A 1 320 ? 21.960 -0.846 -22.784 1.00 25.33 320 LEU A O 1
ATOM 2568 N N . ASP A 1 321 ? 20.131 0.090 -21.905 1.00 26.64 321 ASP A N 1
ATOM 2569 C CA . ASP A 1 321 ? 19.689 0.651 -23.199 1.00 26.64 321 ASP A CA 1
ATOM 2570 C C . ASP A 1 321 ? 20.361 1.984 -23.562 1.00 26.64 321 ASP A C 1
ATOM 2572 O O . ASP A 1 321 ? 20.457 2.332 -24.737 1.00 26.64 321 ASP A O 1
ATOM 2576 N N . TRP A 1 322 ? 20.900 2.725 -22.586 1.00 25.83 322 TRP A N 1
ATOM 2577 C CA . TRP A 1 322 ? 21.663 3.942 -22.893 1.00 25.83 322 TRP A CA 1
ATOM 2578 C C . TRP A 1 322 ? 23.051 3.619 -23.466 1.00 25.83 322 TRP A C 1
ATOM 2580 O O . TRP A 1 322 ? 23.523 4.318 -24.363 1.00 25.83 322 TRP A O 1
ATOM 2590 N N . PHE A 1 323 ? 23.675 2.533 -22.993 1.00 22.31 323 PHE A N 1
ATOM 2591 C CA . PHE A 1 323 ? 25.033 2.145 -23.387 1.00 22.31 323 PHE A CA 1
ATOM 2592 C C . PHE A 1 323 ? 25.120 1.554 -24.806 1.00 22.31 323 PHE A C 1
ATOM 2594 O O . PHE A 1 323 ? 26.190 1.601 -25.403 1.00 22.31 323 PHE A O 1
ATOM 2601 N N . TRP A 1 324 ? 24.012 1.051 -25.365 1.00 26.14 324 TRP A N 1
ATOM 2602 C CA . TRP A 1 324 ? 23.970 0.504 -26.730 1.00 26.14 324 TRP A CA 1
ATOM 2603 C C . TRP A 1 324 ? 23.419 1.468 -27.790 1.00 26.14 324 TRP A C 1
ATOM 2605 O O . TRP A 1 324 ? 23.624 1.225 -28.971 1.00 26.14 324 TRP A O 1
ATOM 2615 N N . GLN A 1 325 ? 22.774 2.576 -27.405 1.00 27.31 325 GLN A N 1
ATOM 2616 C CA . GLN A 1 325 ? 22.295 3.596 -28.359 1.00 27.31 325 GLN A CA 1
ATOM 2617 C C . GLN A 1 325 ? 23.272 4.768 -28.576 1.00 27.31 325 GLN A C 1
ATOM 2619 O O . GLN A 1 325 ? 23.001 5.631 -29.403 1.00 27.31 325 GLN A O 1
ATOM 2624 N N . HIS A 1 326 ? 24.392 4.818 -27.843 1.00 30.17 326 HIS A N 1
ATOM 2625 C CA . HIS A 1 326 ? 25.409 5.883 -27.955 1.00 30.17 326 HIS A CA 1
ATOM 2626 C C . HIS A 1 326 ? 26.823 5.343 -28.232 1.00 30.17 326 HIS A C 1
ATOM 2628 O O . HIS A 1 326 ? 27.810 6.050 -28.026 1.00 30.17 326 HIS A O 1
ATOM 2634 N N . LEU A 1 327 ? 26.919 4.092 -28.686 1.00 29.89 327 LEU A N 1
ATOM 2635 C CA . LEU A 1 327 ? 28.112 3.539 -29.320 1.00 29.89 327 LEU A CA 1
ATOM 2636 C C . LEU A 1 327 ? 27.812 3.347 -30.809 1.00 29.89 327 LEU A C 1
ATOM 2638 O O . LEU A 1 327 ? 27.586 2.227 -31.250 1.00 29.89 327 LEU A O 1
ATOM 2642 N N . ASP A 1 328 ? 27.789 4.463 -31.531 1.00 32.56 328 ASP A N 1
ATOM 2643 C CA . ASP A 1 328 ? 28.177 4.559 -32.942 1.00 32.56 328 ASP A CA 1
ATOM 2644 C C . ASP A 1 328 ? 28.946 5.872 -33.140 1.00 32.56 328 ASP A C 1
ATOM 2646 O O . ASP A 1 328 ? 28.428 6.937 -32.718 1.00 32.56 328 ASP A O 1
#

Solvent-accessible surface area (backbone atoms only — not comparable to full-atom values): 18133 Å² total; per-residue (Å²): 124,74,69,64,59,56,55,56,56,56,56,53,59,67,68,46,52,76,64,45,47,65,52,50,48,53,54,48,47,54,46,45,62,50,55,79,68,52,94,66,80,61,62,66,44,80,61,78,22,64,67,70,73,77,83,80,91,69,78,69,48,76,48,67,75,70,72,44,84,24,20,37,38,35,31,42,25,45,90,87,37,49,28,68,30,31,34,75,67,11,37,58,62,44,51,40,47,27,51,47,45,47,70,65,30,56,87,42,31,70,91,84,59,88,59,39,52,68,59,50,51,50,51,38,36,53,53,32,69,72,43,76,47,57,63,102,55,85,48,75,45,41,55,34,76,51,69,39,59,88,47,43,51,59,70,44,48,32,69,89,58,73,98,64,87,82,75,81,80,68,98,81,68,66,53,63,84,63,68,89,86,33,72,36,49,17,45,27,44,36,38,26,35,40,58,64,79,95,66,44,44,56,14,38,69,38,37,44,51,28,52,55,49,35,43,45,57,51,19,29,47,71,48,79,48,65,54,50,33,53,71,52,48,56,53,49,51,54,52,51,48,60,53,37,67,75,78,38,50,29,44,34,44,35,39,35,26,44,19,35,54,49,67,42,66,48,100,86,65,45,35,27,42,40,57,29,35,45,26,51,74,72,38,74,44,48,52,52,62,62,50,50,50,59,28,61,84,70,18,58,55,45,50,96,24,52,32,39,38,38,39,44,37,42,20,33,55,50,74,68,64,60,6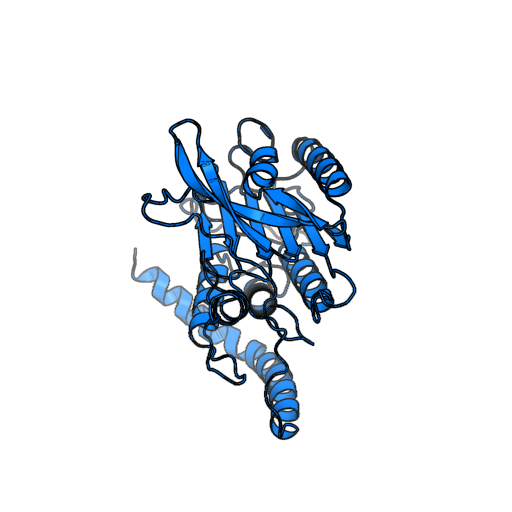4,64,75,69,71,124

Secondary structure (DSSP, 8-state):
-HHHHHHHHHHHHHHHHHHHHHHHHHHHHHHHHHHTT-SS---EE-------PPSS-S-EE-------TTEEEEESS-TTSPPPEETTTEEHHHHHHHHHHHHHHGGGS-SS----HHHHHHHHHHHHHT--EESSSEE----EEEE---SB------TTS-S-------TT--BPPPPTT-SSS-EEEEEE----GGG--TTHHHHHHHHHHHHHHTT-EEEEEES--HHHHHHHHHHHHHHHHHH-S-EEEEEEE-EEEEEEE-TTS-EEEEEEEE-TTS-EEEHHHHHHTTSTTT-GGGTTS-EEEEEEE-----SHHHHHHS--

Radius of gyration: 21.17 Å; Cα contacts (8 Å, |Δi|>4): 599; chains: 1; bounding box: 48×57×66 Å

Nearest PDB structures (foldseek):
  3r5j-assembly1_A  TM=8.888E-01  e=1.347E-08  Homo sapiens
  6ppm-assembly2_G  TM=8.366E-01  e=6.827E-09  Homo sapiens
  3ibf-assembly1_A  TM=8.046E-01  e=8.217E-09  Homo sapiens
  2y1l-assembly1_A  TM=7.717E-01  e=7.590E-08  Homo sapiens
  7jl7-assembly1_B  TM=7.626E-01  e=1.802E-07  Danio rerio

Sequence (328 aa):
MYTKRKSFFKILMQNASGVTGDIEDDIDAKRRRLYESRGSGDDIDPPRGQRIYPPAPAPVEFTLVPCHNDMLIMFASPQGHYAIRNKTYGSYMLQLLYKFVEKYYANGGLTQNQTNFLDVLRDVTTQMSQMEFMGSKEYTIVPCVVHKLRKDVIFTQGKSMGTTKFTIMDADIDTYQFHPKRTHQGLALVIANFTEGEDRREGAGSDLKYMKKTFKRLGFKVDCHENVKGSELVSILNKCSQQMSTSYDCFVFAISSHGMEFVQKDKMGNSVQQHVIEMFDGEYIYTKDILDYFNDRKCKALKNKPKLLEASADSCINILDWFWQHLD

pLDDT: mean 71.17, std 22.01, range [22.31, 97.31]

Organism: Magallana gigas (NCBI:txid29159)

Foldseek 3Di:
DVVVVVVLVVVVVVVVCVVCVVVCCVVVVVVVVVVVVDPDAFQKDDFDDADDDDPDDADADADDLDAFAQEKEKEFADPQDFQIAGLAQGGLLLVLLLVLLCVQLPPFADDRGQDFVVVSLVVSQVVQQVDFHDDPDTDGGGMDMDHNRPFTEGFGAAPVDDPDDDDPPDPPGRHQDADNNANFQFEEEEEFEQEDDPVGRRNSVNSQVSSQSSRVSSGHDYDYYYQAAPVRVVVVLVVRLVCLQPGHQEYEYAYEAAKEWDWDQDPVRHTYIFIWGQGNVRDIDTSSVSVVCCHCVNRVSNVSGHYYYHYHHGDDHDPPVVVVVPPD

InterPro domains:
  IPR001309 Peptidase C14, p20 domain [PS50208] (182-313)
  IPR002138 Peptidase C14, caspase non-catalytic subunit p10 [PS50207] (65-104)
  IPR002398 Peptidase C14 family [PTHR10454] (173-308)
  IPR011600 Peptidase C14, caspase domain [PF00656] (65-153)
  IPR011600 Peptidase C14, caspase domain [PF00656] (186-308)
  IPR015917 Peptidase C14A, caspase catalytic domain [PR00376] (184-197)
  IPR015917 Peptidase C14A, caspase catalytic domain [PR00376] (219-237)
  IPR015917 Peptidase C14A, caspase catalytic domain [PR00376] (251-259)
  IPR015917 Peptidase C14A, caspase catalytic domain [PR00376] (299-317)
  IPR015917 Peptidase C14A, caspase catalytic domain [SM00115] (177-328)
  IPR029030 Caspase-like domain superfamily [SSF52129] (60-158)
  IPR029030 Caspase-like domain superfamily [SSF52129] (169-309)

Mean predicted aligned error: 12.95 Å